Protein AF-A0A951LD20-F1 (afdb_monomer_lite)

Secondary structure (DSSP, 8-state):
-HHHHHHHTT--TTT--EEEE-S---EE-BPPPSSTT--SSSS-----TTSBSEEEEEHHHHIIIII-----EEEE-BSS-EEEETT---TTSHHHHHHHHHHHT-EEEETTTTEEEE-EEEEEEHHHHHHTT---SSGGGS-SEEEEE-TTEEEE---SSPPTTPBTTTTBEEETT--EE-SSS-HHHH---EEEESTTB----S---S---GGGHHHHHHHHHT---SS--SS---GGGBPTTTS-GGGGSHHHHHHHHHHHHHHSTTSHHHHHHHHHHHHHHH---TTSHHHHHHHHHHHHHHHHHHHHHHHHHHHHHHHHHS-PPPPHHHHHHHHHHHHHHHHHHHHHHHHHS--

pLDDT: mean 95.16, std 4.94, range [52.44, 98.94]

Radius of gyration: 23.32 Å; chains: 1; bounding box: 63×44×65 Å

Foldseek 3Di:
DVQVVCVVVVRHLAADKDKDKDPWFWDFFFDAFPDPPAPCPPHNGHGDLQTFFFKEFAPQLQLCVVVVDNFDWFWDFALWTFIAGPPRDDLLDPNNLSVLQSLQATWDQDSNVGGIDNFFPFKAAPLLCVQLVVCDPDNNNRGRIIGNTDQSHGYGNDDPDADPPQDPDGSIDGDSVHRIGEPHLDCSTQVMDMDIGHPFFDDPDDDPPDDFHPLQVVQLVCLQVVHDDPDQGLAFHPVVGTDPPSFFVLCVPPLNVLLNLLLCLRRHCNRLLNVLLRLLNRLLSNDDDPPSPLVVVLSVLSNVLSVLSCVLSVVSSCQRCCVGVVVDHDDSVVSNVSSVSSVVSSVSSNVSSCSSDPD

Structure (mmCIF, N/CA/C/O backbone):
data_AF-A0A951LD20-F1
#
_entry.id   AF-A0A951LD20-F1
#
loop_
_atom_site.group_PDB
_atom_site.id
_atom_site.type_symbol
_atom_site.label_atom_id
_atom_site.label_alt_id
_atom_site.label_comp_id
_atom_site.label_asym_id
_atom_site.label_entity_id
_atom_site.label_seq_id
_atom_site.pdbx_PDB_ins_code
_atom_site.Cartn_x
_atom_site.Cartn_y
_atom_site.Cartn_z
_atom_site.occupancy
_atom_site.B_iso_or_equiv
_atom_site.auth_seq_id
_atom_site.auth_comp_id
_atom_site.auth_asym_id
_atom_site.auth_atom_id
_atom_site.pdbx_PDB_model_num
ATOM 1 N N . ALA A 1 1 ? 30.461 -13.535 2.883 1.00 91.81 1 ALA A N 1
ATOM 2 C CA . ALA A 1 1 ? 30.699 -15.000 2.882 1.00 91.81 1 ALA A CA 1
ATOM 3 C C . ALA A 1 1 ? 29.877 -15.736 1.816 1.00 91.81 1 ALA A C 1
ATOM 5 O O . ALA A 1 1 ? 30.467 -16.477 1.037 1.00 91.81 1 ALA A O 1
ATOM 6 N N . PHE A 1 2 ? 28.560 -15.502 1.738 1.00 94.25 2 PHE A N 1
ATOM 7 C CA . PHE A 1 2 ? 27.642 -16.124 0.768 1.00 94.25 2 PHE A CA 1
ATOM 8 C C . PHE A 1 2 ? 28.139 -16.084 -0.693 1.00 94.25 2 PHE A C 1
ATOM 10 O O . PHE A 1 2 ? 28.436 -17.129 -1.268 1.00 94.25 2 PHE A O 1
ATOM 17 N N . PHE A 1 3 ? 28.358 -14.893 -1.264 1.00 94.75 3 PHE A N 1
ATOM 18 C CA . PHE A 1 3 ? 28.832 -14.763 -2.653 1.00 94.75 3 PHE A CA 1
ATOM 19 C C . PHE A 1 3 ? 30.204 -15.396 -2.905 1.00 94.75 3 PHE A C 1
ATOM 21 O O . PHE A 1 3 ? 30.437 -15.968 -3.964 1.00 94.75 3 PHE A O 1
ATOM 28 N N . ALA A 1 4 ? 31.114 -15.334 -1.927 1.00 95.69 4 ALA A N 1
ATOM 29 C CA . ALA A 1 4 ? 32.427 -15.967 -2.046 1.00 95.69 4 ALA A CA 1
ATOM 30 C C . ALA A 1 4 ? 32.310 -17.497 -2.120 1.00 95.69 4 ALA A C 1
ATOM 32 O O . ALA A 1 4 ? 33.076 -18.133 -2.836 1.00 95.69 4 ALA A O 1
ATOM 33 N N . ARG A 1 5 ? 31.338 -18.092 -1.412 1.00 97.25 5 ARG A N 1
ATOM 34 C CA . ARG A 1 5 ? 31.019 -19.517 -1.545 1.00 97.25 5 ARG A CA 1
ATOM 35 C C . ARG A 1 5 ? 30.455 -19.822 -2.926 1.00 97.25 5 ARG A C 1
ATOM 37 O O . ARG A 1 5 ? 30.953 -20.748 -3.549 1.00 97.25 5 ARG A O 1
ATOM 44 N N . LEU A 1 6 ? 29.474 -19.051 -3.400 1.00 97.56 6 LEU A N 1
ATOM 45 C CA . LEU A 1 6 ? 28.878 -19.252 -4.728 1.00 97.56 6 LEU A CA 1
ATOM 46 C C . LEU A 1 6 ? 29.933 -19.195 -5.840 1.00 97.56 6 LEU A C 1
ATOM 48 O O . LEU A 1 6 ? 29.968 -20.063 -6.709 1.00 97.56 6 LEU A O 1
ATOM 52 N N . ALA A 1 7 ? 30.858 -18.238 -5.752 1.00 97.00 7 ALA A N 1
ATOM 53 C CA . ALA A 1 7 ? 31.925 -18.078 -6.731 1.00 97.00 7 ALA A CA 1
ATOM 54 C C . ALA A 1 7 ? 32.860 -19.297 -6.817 1.00 97.00 7 ALA A C 1
ATOM 56 O O . ALA A 1 7 ? 33.385 -19.572 -7.895 1.00 97.00 7 ALA A O 1
ATOM 57 N N . ARG A 1 8 ? 33.049 -20.053 -5.723 1.00 97.62 8 ARG A N 1
ATOM 58 C CA . ARG A 1 8 ? 33.833 -21.304 -5.742 1.00 97.62 8 ARG A CA 1
ATOM 59 C C . ARG A 1 8 ? 33.174 -22.407 -6.570 1.00 97.62 8 ARG A C 1
ATOM 61 O O . ARG A 1 8 ? 33.891 -23.236 -7.115 1.00 97.62 8 ARG A O 1
ATOM 68 N N . ASP A 1 9 ? 31.853 -22.358 -6.720 1.00 97.56 9 ASP A N 1
ATOM 69 C CA . ASP A 1 9 ? 31.083 -23.278 -7.564 1.00 97.56 9 ASP A CA 1
ATOM 70 C C . ASP A 1 9 ? 30.833 -22.702 -8.969 1.00 97.56 9 ASP A C 1
ATOM 72 O O . ASP A 1 9 ? 30.005 -23.204 -9.723 1.00 97.56 9 ASP A O 1
ATOM 76 N N . GLY A 1 10 ? 31.523 -21.614 -9.330 1.00 97.56 10 GLY A N 1
ATOM 77 C CA . GLY A 1 10 ? 31.366 -20.950 -10.623 1.00 97.56 10 GLY A CA 1
ATOM 78 C C . GLY A 1 10 ? 30.106 -20.089 -10.751 1.00 97.56 10 GLY A C 1
ATOM 79 O O . GLY A 1 10 ? 29.853 -19.573 -11.836 1.00 97.56 10 GLY A O 1
ATOM 80 N N . ILE A 1 11 ? 29.338 -19.885 -9.676 1.00 97.62 11 ILE A N 1
ATOM 81 C CA . ILE A 1 11 ? 28.151 -19.018 -9.646 1.00 97.62 11 ILE A CA 1
ATOM 82 C C . ILE A 1 11 ? 28.600 -17.601 -9.275 1.00 97.62 11 ILE A C 1
ATOM 84 O O . ILE A 1 11 ? 29.054 -17.336 -8.162 1.00 97.62 11 ILE A O 1
ATOM 88 N N . THR A 1 12 ? 28.509 -16.669 -10.217 1.00 96.50 12 THR A N 1
ATOM 89 C CA . THR A 1 12 ? 29.048 -15.311 -10.078 1.00 96.50 12 THR A CA 1
ATOM 90 C C . THR A 1 12 ? 28.089 -14.280 -10.662 1.00 96.50 12 THR A C 1
ATOM 92 O O . THR A 1 12 ? 27.225 -14.596 -11.472 1.00 96.50 12 THR A O 1
ATOM 95 N N . LYS A 1 13 ? 28.316 -12.993 -10.378 1.00 93.88 13 LYS A N 1
ATOM 96 C CA . LYS A 1 13 ? 27.574 -11.903 -11.039 1.00 93.88 13 LYS A CA 1
ATOM 97 C C . LYS A 1 13 ? 27.746 -11.838 -12.567 1.00 93.88 13 LYS A C 1
ATOM 99 O O . LYS A 1 13 ? 27.123 -11.004 -13.206 1.00 93.88 13 LYS A O 1
ATOM 104 N N . ARG A 1 14 ? 28.636 -12.646 -13.161 1.00 94.94 14 ARG A N 1
ATOM 105 C CA . ARG A 1 14 ? 28.819 -12.725 -14.621 1.00 94.94 14 ARG A CA 1
ATOM 106 C C . ARG A 1 14 ? 27.877 -13.724 -15.290 1.00 94.94 14 ARG A C 1
ATOM 108 O O . ARG A 1 14 ? 27.745 -13.679 -16.505 1.00 94.94 14 ARG A O 1
ATOM 115 N N . ASN A 1 15 ? 27.272 -14.633 -14.531 1.00 96.00 15 ASN A N 1
ATOM 116 C CA . ASN A 1 15 ? 26.441 -15.720 -15.057 1.00 96.00 15 ASN A CA 1
ATOM 117 C C . ASN A 1 15 ? 25.214 -16.019 -14.185 1.00 96.00 15 ASN A C 1
ATOM 119 O O . ASN A 1 15 ? 24.565 -17.046 -14.359 1.00 96.00 15 ASN A O 1
ATOM 123 N N . THR A 1 16 ? 24.901 -15.156 -13.222 1.00 96.50 16 THR A N 1
ATOM 124 C CA . THR A 1 16 ? 23.766 -15.323 -12.316 1.00 96.50 16 THR A CA 1
ATOM 125 C C . THR A 1 16 ? 23.191 -13.958 -11.977 1.00 96.50 16 THR A C 1
ATOM 127 O O . THR A 1 16 ? 23.946 -13.024 -11.693 1.00 96.50 16 THR A O 1
ATOM 130 N N . LEU A 1 17 ? 21.863 -13.866 -12.032 1.00 96.25 17 LEU A N 1
ATOM 131 C CA . LEU A 1 17 ? 21.093 -12.733 -11.538 1.00 96.25 17 LEU A CA 1
ATOM 132 C C . LEU A 1 17 ? 20.760 -12.973 -10.068 1.00 96.25 17 LEU A C 1
ATOM 134 O O . LEU A 1 17 ? 20.315 -14.057 -9.694 1.00 96.25 17 LEU A O 1
ATOM 138 N N . PHE A 1 18 ? 20.971 -11.955 -9.253 1.00 95.88 18 PHE A N 1
ATOM 139 C CA . PHE A 1 18 ? 20.576 -11.911 -7.861 1.00 95.88 18 PHE A CA 1
ATOM 140 C C . PHE A 1 18 ? 19.636 -10.727 -7.673 1.00 95.88 18 PHE A C 1
ATOM 142 O O . PHE A 1 18 ? 19.973 -9.609 -8.069 1.00 95.88 18 PHE A O 1
ATOM 149 N N . LEU A 1 19 ? 18.488 -10.999 -7.063 1.00 95.94 19 LEU A N 1
ATOM 150 C CA . LEU A 1 19 ? 17.517 -10.012 -6.623 1.00 95.94 19 LEU A CA 1
ATOM 151 C C . LEU A 1 19 ? 17.369 -10.174 -5.113 1.00 95.94 19 LEU A C 1
ATOM 153 O O . LEU A 1 19 ? 17.199 -11.291 -4.622 1.00 95.94 19 LEU A O 1
ATOM 157 N N . PHE A 1 20 ? 17.488 -9.070 -4.395 1.00 95.62 20 PHE A N 1
ATOM 158 C CA . PHE A 1 20 ? 17.305 -8.991 -2.956 1.00 95.62 20 PHE A CA 1
ATOM 159 C C . PHE A 1 20 ? 16.314 -7.877 -2.675 1.00 95.62 20 PHE A C 1
ATOM 161 O O . PHE A 1 20 ? 16.429 -6.803 -3.253 1.00 95.62 20 PHE A O 1
ATOM 168 N N . THR A 1 21 ? 15.366 -8.136 -1.796 1.00 96.00 21 THR A N 1
ATOM 169 C CA . THR A 1 21 ? 14.415 -7.139 -1.320 1.00 96.00 21 THR A CA 1
ATOM 170 C C . THR A 1 21 ? 13.947 -7.556 0.069 1.00 96.00 21 THR A C 1
ATOM 172 O O . THR A 1 21 ? 14.308 -8.642 0.541 1.00 96.00 21 THR A O 1
ATOM 175 N N . ALA A 1 22 ? 13.180 -6.691 0.713 1.00 95.19 22 ALA A N 1
ATOM 176 C CA . ALA A 1 22 ? 12.373 -7.035 1.873 1.00 95.19 22 ALA A CA 1
ATOM 177 C C . ALA A 1 22 ? 10.908 -7.093 1.434 1.00 95.19 22 ALA A C 1
ATOM 179 O O . ALA A 1 22 ? 10.508 -6.326 0.559 1.00 95.19 22 ALA A O 1
ATOM 180 N N . ASP A 1 23 ? 10.141 -8.012 2.002 1.00 93.81 23 ASP A N 1
ATOM 181 C CA . ASP A 1 23 ? 8.684 -8.066 1.872 1.00 93.81 23 ASP A CA 1
ATOM 182 C C . ASP A 1 23 ? 8.024 -6.829 2.484 1.00 93.81 23 ASP A C 1
ATOM 184 O O . ASP A 1 23 ? 7.154 -6.240 1.852 1.00 93.81 23 ASP A O 1
ATOM 188 N N . GLU A 1 24 ? 8.516 -6.377 3.634 1.00 94.62 24 GLU A N 1
ATOM 189 C CA . GLU A 1 24 ? 8.152 -5.107 4.265 1.00 94.62 24 GLU A CA 1
ATOM 190 C C . GLU A 1 24 ? 9.266 -4.614 5.209 1.00 94.62 24 GLU A C 1
ATOM 192 O O . GLU A 1 24 ? 10.316 -5.246 5.362 1.00 94.62 24 GLU A O 1
ATOM 197 N N . GLY A 1 25 ? 9.094 -3.416 5.755 1.00 95.06 25 GLY A N 1
ATOM 198 C CA . GLY A 1 25 ? 9.832 -2.900 6.903 1.00 95.06 25 GLY A CA 1
ATOM 199 C C . GLY A 1 25 ? 8.987 -2.982 8.174 1.00 95.06 25 GLY A C 1
ATOM 200 O O . GLY A 1 25 ? 7.843 -3.417 8.134 1.00 95.06 25 GLY A O 1
ATOM 201 N N . ASP A 1 26 ? 9.531 -2.483 9.283 1.00 94.56 26 ASP A N 1
ATOM 202 C CA . ASP A 1 26 ? 8.882 -2.550 10.593 1.00 94.56 26 ASP A CA 1
ATOM 203 C C . ASP A 1 26 ? 8.814 -1.177 11.271 1.00 94.56 26 ASP A C 1
ATOM 205 O O . ASP A 1 26 ? 9.752 -0.371 11.214 1.00 94.56 26 ASP A O 1
ATOM 209 N N . HIS A 1 27 ? 7.738 -0.953 12.017 1.00 95.94 27 HIS A N 1
ATOM 210 C CA . HIS A 1 27 ? 7.604 0.130 12.979 1.00 95.94 27 HIS A CA 1
ATOM 211 C C . HIS A 1 27 ? 8.044 -0.330 14.371 1.00 95.94 27 HIS A C 1
ATOM 213 O O . HIS A 1 27 ? 7.458 -1.227 14.970 1.00 95.94 27 HIS A O 1
ATOM 219 N N . PHE A 1 28 ? 9.073 0.315 14.919 1.00 94.56 28 PHE A N 1
ATOM 220 C CA . PHE A 1 28 ? 9.547 0.028 16.271 1.00 94.56 28 PHE A CA 1
ATOM 221 C C . PHE A 1 28 ? 8.615 0.614 17.339 1.00 94.56 28 PHE A C 1
ATOM 223 O O . PHE A 1 28 ? 8.451 1.836 17.432 1.00 94.56 28 PHE A O 1
ATOM 230 N N . VAL A 1 29 ? 8.116 -0.242 18.231 1.00 95.75 29 VAL A N 1
ATOM 231 C CA . VAL A 1 29 ? 7.265 0.145 19.356 1.00 95.75 29 VAL A CA 1
ATOM 232 C C . VAL A 1 29 ? 8.080 0.222 20.644 1.00 95.75 29 VAL A C 1
ATOM 234 O O . VAL A 1 29 ? 8.357 -0.765 21.330 1.00 95.75 29 VAL A O 1
ATOM 237 N N . GLY A 1 30 ? 8.480 1.438 21.009 1.00 93.06 30 GLY A N 1
ATOM 238 C CA . GLY A 1 30 ? 9.197 1.659 22.257 1.00 93.06 30 GLY A CA 1
ATOM 239 C C . GLY A 1 30 ? 9.731 3.070 22.453 1.00 93.06 30 GLY A C 1
ATOM 240 O O . GLY A 1 30 ? 9.706 3.932 21.573 1.00 93.06 30 GLY A O 1
ATOM 241 N N . ALA A 1 31 ? 10.240 3.318 23.656 1.00 90.94 31 ALA A N 1
ATOM 242 C CA . ALA A 1 31 ? 10.948 4.542 23.986 1.00 90.94 31 ALA A CA 1
ATOM 243 C C . ALA A 1 31 ? 12.328 4.596 23.310 1.00 90.94 31 ALA A C 1
ATOM 245 O O . ALA A 1 31 ? 12.879 3.602 22.838 1.00 90.94 31 ALA A O 1
ATOM 246 N N . LYS A 1 32 ? 12.929 5.790 23.318 1.00 90.62 32 LYS A N 1
ATOM 247 C CA . LYS A 1 32 ? 14.306 5.984 22.849 1.00 90.62 32 LYS A CA 1
ATOM 248 C C . LYS A 1 32 ? 15.287 5.071 23.604 1.00 90.62 32 LYS A C 1
ATOM 250 O O . LYS A 1 32 ? 15.090 4.839 24.801 1.00 90.62 32 LYS A O 1
ATOM 255 N N . PRO A 1 33 ? 16.374 4.629 22.948 1.00 93.12 33 PRO A N 1
ATOM 256 C CA . PRO A 1 33 ? 17.389 3.807 23.591 1.00 93.12 33 PRO A CA 1
ATOM 257 C C . PRO A 1 33 ? 18.027 4.527 24.787 1.00 93.12 33 PRO A C 1
ATOM 259 O O . PRO A 1 33 ? 18.214 5.745 24.798 1.00 93.12 33 PRO A O 1
ATOM 262 N N . THR A 1 34 ? 18.381 3.744 25.802 1.00 94.88 34 THR A N 1
ATOM 263 C CA . THR A 1 34 ? 18.977 4.190 27.073 1.00 94.88 34 THR A CA 1
ATOM 264 C C . THR A 1 34 ? 20.473 4.489 26.966 1.00 94.88 34 THR A C 1
ATOM 266 O O . THR A 1 34 ? 21.036 5.133 27.851 1.00 94.88 34 THR A O 1
ATOM 269 N N . ASN A 1 35 ? 21.120 4.061 25.880 1.00 95.25 35 ASN A N 1
ATOM 270 C CA . ASN A 1 35 ? 22.514 4.338 25.550 1.00 95.25 35 ASN A CA 1
ATOM 271 C C . ASN A 1 35 ? 22.612 5.277 24.326 1.00 95.25 35 ASN A C 1
ATOM 273 O O . ASN A 1 35 ? 22.574 4.820 23.182 1.00 95.25 35 ASN A O 1
ATOM 277 N N . PRO A 1 36 ? 22.756 6.601 24.535 1.00 92.38 36 PRO A N 1
ATOM 278 C CA . PRO A 1 36 ? 22.874 7.562 23.442 1.00 92.38 36 PRO A CA 1
ATOM 279 C C . PRO A 1 36 ? 24.029 7.240 22.487 1.00 92.38 36 PRO A C 1
ATOM 281 O O . PRO A 1 36 ? 25.122 6.882 22.923 1.00 92.38 36 PRO A O 1
ATOM 284 N N . GLY A 1 37 ? 23.795 7.427 21.187 1.00 90.00 37 GLY A N 1
ATOM 285 C CA . GLY A 1 37 ? 24.793 7.182 20.142 1.00 90.00 37 GLY A CA 1
ATOM 286 C C . GLY A 1 37 ? 24.868 5.733 19.656 1.00 90.00 37 GLY A C 1
ATOM 287 O O . GLY A 1 37 ? 25.726 5.436 18.830 1.00 90.00 37 GLY A O 1
ATOM 288 N N . CYS A 1 38 ? 23.989 4.846 20.135 1.00 95.06 38 CYS A N 1
ATOM 289 C CA . CYS A 1 38 ? 23.775 3.564 19.473 1.00 95.06 38 CYS A CA 1
ATOM 290 C C . CYS A 1 38 ? 23.209 3.780 18.058 1.00 95.06 38 CYS A C 1
ATOM 292 O O . CYS A 1 38 ? 22.457 4.727 17.821 1.00 95.06 38 CYS A O 1
ATOM 294 N N . ASP A 1 39 ? 23.590 2.909 17.128 1.00 92.12 39 ASP A N 1
ATOM 295 C CA . ASP A 1 39 ? 23.142 2.933 15.730 1.00 92.12 39 ASP A CA 1
ATOM 296 C C . ASP A 1 39 ? 22.429 1.629 15.328 1.00 92.12 39 ASP A C 1
ATOM 298 O O . ASP A 1 39 ? 21.952 1.517 14.204 1.00 92.12 39 ASP A O 1
ATOM 302 N N . GLY A 1 40 ? 22.375 0.632 16.224 1.00 88.88 40 GLY A N 1
ATOM 303 C CA . GLY A 1 40 ? 21.786 -0.683 15.959 1.00 88.88 40 GLY A CA 1
ATOM 304 C C . GLY A 1 40 ? 22.603 -1.565 15.005 1.00 88.88 40 GLY A C 1
ATOM 305 O O . GLY A 1 40 ? 22.245 -2.720 14.799 1.00 88.88 40 GLY A O 1
ATOM 306 N N . VAL A 1 41 ? 23.715 -1.059 14.462 1.00 90.75 41 VAL A N 1
ATOM 307 C CA . VAL A 1 41 ? 24.540 -1.734 13.449 1.00 90.75 41 VAL A CA 1
ATOM 308 C C . VAL A 1 41 ? 25.940 -2.007 13.990 1.00 90.75 41 VAL A C 1
ATOM 310 O O . VAL A 1 41 ? 26.389 -3.151 14.036 1.00 90.75 41 VAL A O 1
ATOM 313 N N . SER A 1 42 ? 26.632 -0.957 14.423 1.00 95.06 42 SER A N 1
ATOM 314 C CA . SER A 1 42 ? 27.985 -1.004 14.983 1.00 95.06 42 SER A CA 1
ATOM 315 C C . SER A 1 42 ? 27.959 -1.006 16.512 1.00 95.06 42 SER A C 1
ATOM 317 O O . SER A 1 42 ? 28.826 -1.596 17.158 1.00 95.06 42 SER A O 1
ATOM 319 N N . VAL A 1 43 ? 26.964 -0.336 17.095 1.00 95.25 43 VAL A N 1
ATOM 320 C CA . VAL A 1 43 ? 26.721 -0.216 18.529 1.00 95.25 43 VAL A CA 1
ATOM 321 C C . VAL A 1 43 ? 25.268 -0.594 18.792 1.00 95.25 43 VAL A C 1
ATOM 323 O O . VAL A 1 43 ? 24.346 0.152 18.459 1.00 95.25 43 VAL A O 1
ATOM 326 N N . ALA A 1 44 ? 25.072 -1.757 19.417 1.00 94.56 44 ALA A N 1
ATOM 327 C CA . ALA A 1 44 ? 23.749 -2.252 19.775 1.00 94.56 44 ALA A CA 1
ATOM 328 C C . ALA A 1 44 ? 23.008 -1.264 20.690 1.00 94.56 44 ALA A C 1
ATOM 330 O O . ALA A 1 44 ? 23.578 -0.718 21.643 1.00 94.56 44 ALA A O 1
ATOM 331 N N . CYS A 1 45 ? 21.729 -1.044 20.398 1.00 93.31 45 CYS A N 1
ATOM 332 C CA . CYS A 1 45 ? 20.854 -0.224 21.223 1.00 93.31 45 CYS A CA 1
ATOM 333 C C . CYS A 1 45 ? 20.313 -1.025 22.415 1.00 93.31 45 CYS A C 1
ATOM 335 O O . CYS A 1 45 ? 19.944 -2.190 22.282 1.00 93.31 45 CYS A O 1
ATOM 337 N N . SER A 1 46 ? 20.268 -0.380 23.579 1.00 93.56 46 SER A N 1
ATOM 338 C CA . SER A 1 46 ? 19.729 -0.916 24.828 1.00 93.56 46 SER A CA 1
ATOM 339 C C . SER A 1 46 ? 18.446 -0.185 25.183 1.00 93.56 46 SER A C 1
ATOM 341 O O . SER A 1 46 ? 18.423 1.047 25.217 1.00 93.56 46 SER A O 1
ATOM 343 N N . TYR A 1 47 ? 17.401 -0.919 25.542 1.00 92.31 47 TYR A N 1
ATOM 344 C CA . TYR A 1 47 ? 16.083 -0.359 25.832 1.00 92.31 47 TYR A CA 1
ATOM 345 C C . TYR A 1 47 ? 15.646 -0.692 27.257 1.00 92.31 47 TYR A C 1
ATOM 347 O O . TYR A 1 47 ? 16.104 -1.673 27.842 1.00 92.31 47 TYR A O 1
ATOM 355 N N . ASP A 1 48 ? 14.784 0.154 27.818 1.00 91.06 48 ASP A N 1
ATOM 356 C CA . ASP A 1 48 ? 14.102 -0.126 29.081 1.00 91.06 48 ASP A CA 1
ATOM 357 C C . ASP A 1 48 ? 13.025 -1.195 28.822 1.00 91.06 48 ASP A C 1
ATOM 359 O O . ASP A 1 48 ? 12.101 -0.912 28.055 1.00 91.06 48 ASP A O 1
ATOM 363 N N . PRO A 1 49 ? 13.105 -2.396 29.434 1.00 87.75 49 PRO A N 1
ATOM 364 C CA . PRO A 1 49 ? 12.125 -3.464 29.226 1.00 87.75 49 PRO A CA 1
ATOM 365 C C . PRO A 1 49 ? 10.686 -3.078 29.591 1.00 87.75 49 PRO A C 1
ATOM 367 O O . PRO A 1 49 ? 9.754 -3.735 29.147 1.00 87.75 49 PRO A O 1
ATOM 370 N N . ALA A 1 50 ? 10.491 -2.031 30.399 1.00 88.12 50 ALA A N 1
ATOM 371 C CA . ALA A 1 50 ? 9.167 -1.514 30.746 1.00 88.12 50 ALA A CA 1
ATOM 372 C C . ALA A 1 50 ? 8.632 -0.472 29.744 1.00 88.12 50 ALA A C 1
ATOM 374 O O . ALA A 1 50 ? 7.582 0.120 29.984 1.00 88.12 50 ALA A O 1
ATOM 375 N N . LYS A 1 51 ? 9.384 -0.166 28.678 1.00 90.81 51 LYS A N 1
ATOM 376 C CA . LYS A 1 51 ? 9.043 0.853 27.672 1.00 90.81 51 LYS A CA 1
ATOM 377 C C . LYS A 1 51 ? 9.368 0.394 26.253 1.00 90.81 51 LYS A C 1
ATOM 379 O O . LYS A 1 51 ? 9.763 1.206 25.417 1.00 90.81 51 LYS A O 1
ATOM 384 N N . ILE A 1 52 ? 9.240 -0.895 25.997 1.00 94.06 52 ILE A N 1
ATOM 385 C CA . ILE A 1 52 ? 9.462 -1.528 24.701 1.00 94.06 52 ILE A CA 1
ATOM 386 C C . ILE A 1 52 ? 8.429 -2.635 24.545 1.00 94.06 52 ILE A C 1
ATOM 388 O O . ILE A 1 52 ? 8.068 -3.265 25.540 1.00 94.06 52 ILE A O 1
ATOM 392 N N . GLY A 1 53 ? 7.959 -2.836 23.322 1.00 94.94 53 GLY A N 1
ATOM 393 C CA . GLY A 1 53 ? 6.923 -3.806 23.014 1.00 94.94 53 GLY A CA 1
ATOM 394 C C . GLY A 1 53 ? 5.695 -3.146 22.422 1.00 94.94 53 GLY A C 1
ATOM 395 O O . GLY A 1 53 ? 5.332 -2.043 22.854 1.00 94.94 53 GLY A O 1
ATOM 396 N N . GLU A 1 54 ? 5.081 -3.848 21.481 1.00 95.56 54 GLU A N 1
ATOM 397 C CA . GLU A 1 54 ? 3.791 -3.552 20.884 1.00 95.56 54 GLU A CA 1
ATOM 398 C C . GLU A 1 54 ? 2.696 -3.418 21.942 1.00 95.56 54 GLU A C 1
ATOM 400 O O . GLU A 1 54 ? 2.860 -3.809 23.106 1.00 95.56 54 GLU A O 1
ATOM 405 N N . ILE A 1 55 ? 1.601 -2.768 21.560 1.00 96.19 55 ILE A N 1
ATOM 406 C CA . ILE A 1 55 ? 0.447 -2.558 22.425 1.00 96.19 55 ILE A CA 1
ATOM 407 C C . ILE A 1 55 ? -0.714 -3.391 21.888 1.00 96.19 55 ILE A C 1
ATOM 409 O O . ILE A 1 55 ? -1.387 -2.991 20.940 1.00 96.19 55 ILE A O 1
ATOM 413 N N . ASP A 1 56 ? -0.984 -4.511 22.539 1.00 94.88 56 ASP A N 1
ATOM 414 C CA . ASP A 1 56 ? -2.115 -5.372 22.217 1.00 94.88 56 ASP A CA 1
ATOM 415 C C . ASP A 1 56 ? -3.406 -4.693 22.661 1.00 94.88 56 ASP A C 1
ATOM 417 O O . ASP A 1 56 ? -3.484 -4.161 23.779 1.00 94.88 56 ASP A O 1
ATOM 421 N N . ALA A 1 57 ? -4.437 -4.734 21.822 1.00 95.31 57 ALA A N 1
ATOM 422 C CA . ALA A 1 57 ? -5.785 -4.357 22.218 1.00 95.31 57 ALA A CA 1
ATOM 423 C C . ALA A 1 57 ? -6.853 -5.170 21.475 1.00 95.31 57 ALA A C 1
ATOM 425 O O . ALA A 1 57 ? -6.742 -5.445 20.285 1.00 95.31 57 ALA A O 1
ATOM 426 N N . ASP A 1 58 ? -7.936 -5.476 22.184 1.00 95.25 58 ASP A N 1
ATOM 427 C CA . ASP A 1 58 ? -9.086 -6.201 21.656 1.00 95.25 58 ASP A CA 1
ATOM 428 C C . ASP A 1 58 ? -10.192 -5.221 21.242 1.00 95.25 58 ASP A C 1
ATOM 430 O O . ASP A 1 58 ? -10.751 -4.460 22.049 1.00 95.25 58 ASP A O 1
ATOM 434 N N . LEU A 1 59 ? -10.526 -5.260 19.957 1.00 96.44 59 LEU A N 1
ATOM 435 C CA . LEU A 1 59 ? -11.489 -4.380 19.311 1.00 96.44 59 LEU A CA 1
ATOM 436 C C . LEU A 1 59 ? -12.924 -4.616 19.782 1.00 96.44 59 LEU A C 1
ATOM 438 O O . LEU A 1 59 ? -13.689 -3.659 19.917 1.00 96.44 59 LEU A O 1
ATOM 442 N N . ALA A 1 60 ? -13.318 -5.862 20.053 1.00 94.31 60 ALA A N 1
ATOM 443 C CA . ALA A 1 60 ? -14.696 -6.188 20.420 1.00 94.31 60 ALA A CA 1
ATOM 444 C C . ALA A 1 60 ? -15.143 -5.543 21.756 1.00 94.31 60 ALA A C 1
ATOM 446 O O . ALA A 1 60 ? -16.195 -4.888 21.788 1.00 94.31 60 ALA A O 1
ATOM 447 N N . PRO A 1 61 ? -14.393 -5.658 22.872 1.00 92.75 61 PRO A N 1
ATOM 448 C CA . PRO A 1 61 ? -14.716 -4.959 24.106 1.00 92.75 61 PRO A CA 1
ATOM 449 C C . PRO A 1 61 ? -14.524 -3.441 23.999 1.00 92.75 61 PRO A C 1
ATOM 451 O O . PRO A 1 61 ? -15.271 -2.729 24.673 1.00 92.75 61 PRO A O 1
ATOM 454 N N . LEU A 1 62 ? -13.607 -2.929 23.163 1.00 94.94 62 LEU A N 1
ATOM 455 C CA . LEU A 1 62 ? -13.496 -1.484 22.896 1.00 94.94 62 LEU A CA 1
ATOM 456 C C . LEU A 1 62 ? -14.762 -0.935 22.235 1.00 94.94 62 LEU A C 1
ATOM 458 O O . LEU A 1 62 ? -15.404 -0.045 22.790 1.00 94.94 62 LEU A O 1
ATOM 462 N N . LEU A 1 63 ? -15.179 -1.518 21.109 1.00 95.94 63 LEU A N 1
ATOM 463 C CA . LEU A 1 63 ? -16.397 -1.134 20.386 1.00 95.94 63 LEU A CA 1
ATOM 464 C C . LEU A 1 63 ? -17.633 -1.191 21.280 1.00 95.94 63 LEU A C 1
ATOM 466 O O . LEU A 1 63 ? -18.451 -0.267 21.296 1.00 95.94 63 LEU A O 1
ATOM 470 N N . LYS A 1 64 ? -17.751 -2.244 22.090 1.00 94.69 64 LYS A N 1
ATOM 471 C CA . LYS A 1 64 ? -18.868 -2.383 23.022 1.00 94.69 64 LYS A CA 1
ATOM 472 C C . LYS A 1 64 ? -18.851 -1.323 24.121 1.00 94.69 64 LYS A C 1
ATOM 474 O O . LYS A 1 64 ? -19.915 -0.823 24.482 1.00 94.69 64 LYS A O 1
ATOM 479 N N . ALA A 1 65 ? -17.687 -1.018 24.691 1.00 94.19 65 ALA A N 1
ATOM 480 C CA . ALA A 1 65 ? -17.572 -0.099 25.819 1.00 94.19 65 ALA A CA 1
ATOM 481 C C . ALA A 1 65 ? -17.666 1.373 25.401 1.00 94.19 65 ALA A C 1
ATOM 483 O O . ALA A 1 65 ? -18.328 2.149 26.088 1.00 94.19 65 ALA A O 1
ATOM 484 N N . GLU A 1 66 ? -17.020 1.752 24.298 1.00 96.12 66 GLU A N 1
ATOM 485 C CA . GLU A 1 66 ? -16.955 3.144 23.843 1.00 96.12 66 GLU A CA 1
ATOM 486 C C . GLU A 1 66 ? -18.148 3.528 22.964 1.00 96.12 66 GLU A C 1
ATOM 488 O O . GLU A 1 66 ? -18.670 4.633 23.095 1.00 96.12 66 GLU A O 1
ATOM 493 N N . GLN A 1 67 ? -18.609 2.610 22.109 1.00 97.06 67 GLN A N 1
ATOM 494 C CA . GLN A 1 67 ? -19.620 2.898 21.083 1.00 97.06 67 GLN A CA 1
ATOM 495 C C . GLN A 1 67 ? -20.943 2.150 21.312 1.00 97.06 67 GLN A C 1
ATOM 497 O O . GLN A 1 67 ? -21.933 2.389 20.624 1.00 97.06 67 GLN A O 1
ATOM 502 N N . GLY A 1 68 ? -21.000 1.227 22.279 1.00 96.50 68 GLY A N 1
ATOM 503 C CA . GLY A 1 68 ? -22.173 0.369 22.482 1.00 96.50 68 GLY A CA 1
ATOM 504 C C . GLY A 1 68 ? -22.398 -0.634 21.344 1.00 96.50 68 GLY A C 1
ATOM 505 O O . GLY A 1 68 ? -23.463 -1.254 21.275 1.00 96.50 68 GLY A O 1
ATOM 506 N N . ASN A 1 69 ? -21.414 -0.807 20.457 1.00 96.69 69 ASN A N 1
ATOM 507 C CA . ASN A 1 69 ? -21.521 -1.668 19.291 1.00 96.69 69 ASN A CA 1
ATOM 508 C C . ASN A 1 69 ? -21.153 -3.111 19.662 1.00 96.69 69 ASN A C 1
ATOM 510 O O . ASN A 1 69 ? -20.094 -3.385 20.217 1.00 96.69 69 ASN A O 1
ATOM 514 N N . SER A 1 70 ? -22.064 -4.040 19.379 1.00 95.12 70 SER A N 1
ATOM 515 C CA . SER A 1 70 ? -21.900 -5.479 19.636 1.00 95.12 70 SER A CA 1
ATOM 516 C C . SER A 1 70 ? -22.066 -6.312 18.366 1.00 95.12 70 SER A C 1
ATOM 518 O O . SER A 1 70 ? -22.424 -7.488 18.430 1.00 95.12 70 SER A O 1
ATOM 520 N N . THR A 1 71 ? -21.838 -5.684 17.211 1.00 96.62 71 THR A N 1
ATOM 521 C CA . THR A 1 71 ? -21.810 -6.353 15.912 1.00 96.62 71 THR A CA 1
ATOM 522 C C . THR A 1 71 ? -20.826 -7.521 15.976 1.00 96.62 71 THR A C 1
ATOM 524 O O . THR A 1 71 ? -19.685 -7.306 16.375 1.00 96.62 71 THR A O 1
ATOM 527 N N . PRO A 1 72 ? -21.235 -8.746 15.611 1.00 95.75 72 PRO A N 1
ATOM 528 C CA . PRO A 1 72 ? -20.308 -9.864 15.501 1.00 95.75 72 PRO A CA 1
ATOM 529 C C . PRO A 1 72 ? -19.408 -9.708 14.267 1.00 95.75 72 PRO A C 1
ATOM 531 O O . PRO A 1 72 ? -19.893 -9.490 13.153 1.00 95.75 72 PRO A O 1
ATOM 534 N N . PHE A 1 73 ? -18.100 -9.812 14.470 1.00 96.38 73 PHE A N 1
ATOM 535 C CA . PHE A 1 73 ? -17.088 -9.799 13.418 1.00 96.38 73 PHE A CA 1
ATOM 536 C C . PHE A 1 73 ? -15.876 -10.624 13.861 1.00 96.38 73 PHE A C 1
ATOM 538 O O . PHE A 1 73 ? -15.689 -10.883 15.050 1.00 96.38 73 PHE A O 1
ATOM 545 N N . ALA A 1 74 ? -15.047 -11.003 12.896 1.00 96.06 74 ALA A N 1
ATOM 546 C CA . ALA A 1 74 ? -13.680 -11.456 13.119 1.00 96.06 74 ALA A CA 1
ATOM 547 C C . ALA A 1 74 ? -12.706 -10.453 12.493 1.00 96.06 74 ALA A C 1
ATOM 549 O O . ALA A 1 74 ? -13.093 -9.684 11.608 1.00 96.06 74 ALA A O 1
ATOM 550 N N . VAL A 1 75 ? -11.445 -10.487 12.915 1.00 96.19 75 VAL A N 1
ATOM 551 C CA . VAL A 1 75 ? -10.370 -9.741 12.257 1.00 96.19 75 VAL A CA 1
ATOM 552 C C . VAL A 1 75 ? -9.224 -10.669 11.869 1.00 96.19 75 VAL A C 1
ATOM 554 O O . VAL A 1 75 ? -9.087 -11.765 12.410 1.00 96.19 75 VAL A O 1
ATOM 557 N N . HIS A 1 76 ? -8.439 -10.251 10.879 1.00 94.81 76 HIS A N 1
ATOM 558 C CA . HIS A 1 76 ? -7.039 -10.659 10.815 1.00 94.81 76 HIS A CA 1
ATOM 559 C C . HIS A 1 76 ? -6.280 -9.812 11.837 1.00 94.81 76 HIS A C 1
ATOM 561 O O . HIS A 1 76 ? -6.283 -8.590 11.688 1.00 94.81 76 HIS A O 1
ATOM 567 N N . ASP A 1 77 ? -5.712 -10.452 12.859 1.00 94.69 77 ASP A N 1
ATOM 568 C CA . ASP A 1 77 ? -5.002 -9.770 13.942 1.00 94.69 77 ASP A CA 1
ATOM 569 C C . ASP A 1 77 ? -3.734 -9.103 13.381 1.00 94.69 77 ASP A C 1
ATOM 571 O O . ASP A 1 77 ? -2.866 -9.781 12.823 1.00 94.69 77 ASP A O 1
ATOM 575 N N . ASP A 1 78 ? -3.664 -7.774 13.452 1.00 94.94 78 ASP A N 1
ATOM 576 C CA . ASP A 1 78 ? -2.622 -6.975 12.792 1.00 94.94 78 ASP A CA 1
ATOM 577 C C . ASP A 1 78 ? -2.589 -5.536 13.346 1.00 94.94 78 ASP A C 1
ATOM 579 O O . ASP A 1 78 ? -3.497 -5.117 14.069 1.00 94.94 78 ASP A O 1
ATOM 583 N N . SER A 1 79 ? -1.577 -4.751 12.973 1.00 95.50 79 SER A N 1
ATOM 584 C CA . SER A 1 79 ? -1.606 -3.290 13.123 1.00 95.50 79 SER A CA 1
ATOM 585 C C . SER A 1 79 ? -2.562 -2.622 12.122 1.00 95.50 79 SER A C 1
ATOM 587 O O . SER A 1 79 ? -3.136 -1.574 12.424 1.00 95.50 79 SER A O 1
ATOM 589 N N . ALA A 1 80 ? -2.852 -3.289 10.998 1.00 97.38 80 ALA A N 1
ATOM 590 C CA . ALA A 1 80 ? -3.913 -2.920 10.066 1.00 97.38 80 ALA A CA 1
ATOM 591 C C . ALA A 1 80 ? -5.040 -3.979 9.993 1.00 97.38 80 ALA A C 1
ATOM 593 O O . ALA A 1 80 ? -5.189 -4.667 8.973 1.00 97.38 80 ALA A O 1
ATOM 594 N N . PRO A 1 81 ? -5.852 -4.167 11.054 1.00 97.50 81 PRO A N 1
ATOM 595 C CA . PRO A 1 81 ? -6.793 -5.279 11.122 1.00 97.50 81 PRO A CA 1
ATOM 596 C C . PRO A 1 81 ? -7.839 -5.234 10.000 1.00 97.50 81 PRO A C 1
ATOM 598 O O . PRO A 1 81 ? -8.553 -4.244 9.784 1.00 97.50 81 PRO A O 1
ATOM 601 N N . ALA A 1 82 ? -7.969 -6.363 9.303 1.00 97.50 82 ALA A N 1
ATOM 602 C CA . ALA A 1 82 ? -8.975 -6.574 8.270 1.00 97.50 82 ALA A CA 1
ATOM 603 C C . ALA A 1 82 ? -10.257 -7.142 8.891 1.00 97.50 82 ALA A C 1
ATOM 605 O O . ALA A 1 82 ? -10.246 -8.262 9.397 1.00 97.50 82 ALA A O 1
ATOM 606 N N . PHE A 1 83 ? -11.364 -6.398 8.831 1.00 98.06 83 PHE A N 1
ATOM 607 C CA . PHE A 1 83 ? -12.634 -6.772 9.455 1.00 98.06 83 PHE A CA 1
ATOM 608 C C . PHE A 1 83 ? -13.469 -7.673 8.544 1.00 98.06 83 PHE A C 1
ATOM 610 O O . PHE A 1 83 ? -13.740 -7.343 7.389 1.00 98.06 83 PHE A O 1
ATOM 617 N N . TYR A 1 84 ? -13.964 -8.776 9.099 1.00 97.50 84 TYR A N 1
ATOM 618 C CA . TYR A 1 84 ? -14.895 -9.702 8.464 1.00 97.50 84 TYR A CA 1
ATOM 619 C C . TYR A 1 84 ? -16.186 -9.737 9.275 1.00 97.50 84 TYR A C 1
ATOM 621 O O . TYR A 1 84 ? -16.258 -10.379 10.321 1.00 97.50 84 TYR A O 1
ATOM 629 N N . ILE A 1 85 ? -17.209 -9.025 8.805 1.00 97.56 85 ILE A N 1
ATOM 630 C CA . ILE A 1 85 ? -18.491 -8.938 9.507 1.00 97.56 85 ILE A CA 1
ATOM 631 C C . ILE A 1 85 ? -19.302 -10.217 9.281 1.00 97.56 85 ILE A C 1
ATOM 633 O O . ILE A 1 85 ? -19.480 -10.664 8.140 1.00 97.56 85 ILE A O 1
ATOM 637 N N . ASP A 1 86 ? -19.851 -10.779 10.359 1.00 96.06 86 ASP A N 1
ATOM 638 C CA . ASP A 1 86 ? -20.671 -11.985 10.284 1.00 96.06 86 ASP A CA 1
ATOM 639 C C . ASP A 1 86 ? -21.866 -11.795 9.342 1.00 96.06 86 ASP A C 1
ATOM 641 O O . ASP A 1 86 ? -22.587 -10.796 9.367 1.00 96.06 86 ASP A O 1
ATOM 645 N N . GLY A 1 87 ? -22.091 -12.793 8.488 1.00 95.81 87 GLY A N 1
ATOM 646 C CA . GLY A 1 87 ? -23.141 -12.751 7.470 1.00 95.81 87 GLY A CA 1
ATOM 647 C C . GLY A 1 87 ? -22.778 -11.965 6.206 1.00 95.81 87 GLY A C 1
ATOM 648 O O . GLY A 1 87 ? -23.578 -11.975 5.273 1.00 95.81 87 GLY A O 1
ATOM 649 N N . ASN A 1 88 ? -21.586 -11.357 6.141 1.00 96.06 88 ASN A N 1
ATOM 650 C CA . ASN A 1 88 ? -21.076 -10.598 4.994 1.00 96.06 88 ASN A CA 1
ATOM 651 C C . ASN A 1 88 ? -22.106 -9.594 4.421 1.00 96.06 88 ASN A C 1
ATOM 653 O O . ASN A 1 88 ? -22.531 -9.722 3.265 1.00 96.06 88 ASN A O 1
ATOM 657 N N . PRO A 1 89 ? -22.585 -8.644 5.243 1.00 97.50 89 PRO A N 1
ATOM 658 C CA . PRO A 1 89 ? -23.571 -7.662 4.819 1.00 97.50 89 PRO A CA 1
ATOM 659 C C . PRO A 1 89 ? -23.035 -6.745 3.713 1.00 97.50 89 PRO A C 1
ATOM 661 O O . PRO A 1 89 ? -21.830 -6.566 3.544 1.00 97.50 89 PRO A O 1
ATOM 664 N N . ALA A 1 90 ? -23.953 -6.128 2.965 1.00 97.19 90 ALA A N 1
ATOM 665 C CA . ALA A 1 90 ? -23.589 -5.179 1.917 1.00 97.19 90 ALA A CA 1
ATOM 666 C C . ALA A 1 90 ? -22.794 -3.984 2.492 1.00 97.19 90 ALA A C 1
ATOM 668 O O . ALA A 1 90 ? -23.072 -3.565 3.624 1.00 97.19 90 ALA A O 1
ATOM 669 N N . PRO A 1 91 ? -21.847 -3.400 1.731 1.00 96.38 91 PRO A N 1
ATOM 670 C CA . PRO A 1 91 ? -21.041 -2.268 2.199 1.00 96.38 91 PRO A CA 1
ATOM 671 C C . PRO A 1 91 ? -21.855 -1.046 2.648 1.00 96.38 91 PRO A C 1
ATOM 673 O O . PRO A 1 91 ? -21.464 -0.349 3.574 1.00 96.38 91 PRO A O 1
ATOM 676 N N . ASP A 1 92 ? -23.006 -0.804 2.020 1.00 96.38 92 ASP A N 1
ATOM 677 C CA . ASP A 1 92 ? -23.924 0.298 2.325 1.00 96.38 92 ASP A CA 1
ATOM 678 C C . ASP A 1 92 ? -25.010 -0.077 3.348 1.00 96.38 92 ASP A C 1
ATOM 680 O O . ASP A 1 92 ? -25.904 0.718 3.640 1.00 96.38 92 ASP A O 1
ATOM 684 N N . SER A 1 93 ? -24.957 -1.286 3.914 1.00 97.94 93 SER A N 1
ATOM 685 C CA . SER A 1 93 ? -25.908 -1.692 4.942 1.00 97.94 93 SER A CA 1
ATOM 686 C C . SER A 1 93 ? -25.718 -0.868 6.216 1.00 97.94 93 SER A C 1
ATOM 688 O O . SER A 1 93 ? -24.595 -0.550 6.606 1.00 97.94 93 SER A O 1
ATOM 690 N N . GLN A 1 94 ? -26.815 -0.597 6.930 1.00 96.75 94 GLN A N 1
ATOM 691 C CA . GLN A 1 94 ? -26.764 0.137 8.199 1.00 96.75 94 GLN A CA 1
ATOM 692 C C . GLN A 1 94 ? -25.772 -0.486 9.196 1.00 96.75 94 GLN A C 1
ATOM 694 O O . GLN A 1 94 ? -25.115 0.243 9.930 1.00 96.75 94 GLN A O 1
ATOM 699 N N . LEU A 1 95 ? -25.664 -1.818 9.217 1.00 98.00 95 LEU A N 1
ATOM 700 C CA . LEU A 1 95 ? -24.776 -2.539 10.125 1.00 98.00 95 LEU A CA 1
ATOM 701 C C . LEU A 1 95 ? -23.301 -2.293 9.776 1.00 98.00 95 LEU A C 1
ATOM 703 O O . LEU A 1 95 ? -22.543 -1.893 10.657 1.00 98.00 95 LEU A O 1
ATOM 707 N N . THR A 1 96 ? -22.910 -2.454 8.507 1.00 9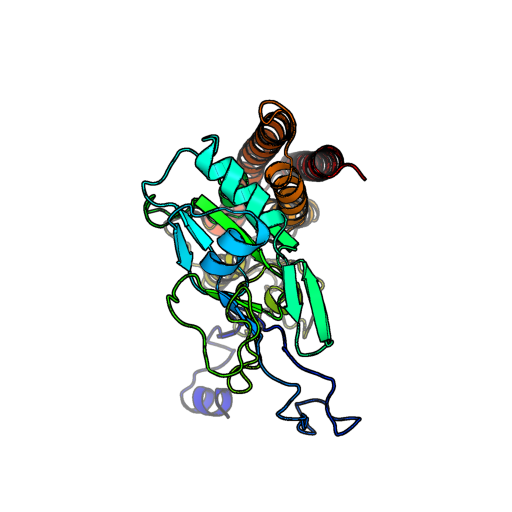8.38 96 THR A N 1
ATOM 708 C CA . THR A 1 96 ? -21.535 -2.178 8.048 1.00 98.38 96 THR A CA 1
ATOM 709 C C . THR A 1 96 ? -21.159 -0.727 8.308 1.00 98.38 96 THR A C 1
ATOM 711 O O . THR A 1 96 ? -20.154 -0.453 8.958 1.00 98.38 96 THR A O 1
ATOM 714 N N . ARG A 1 97 ? -22.031 0.198 7.892 1.00 98.00 97 ARG A N 1
ATOM 715 C CA . ARG A 1 97 ? -21.826 1.639 8.046 1.00 98.00 97 ARG A CA 1
ATOM 716 C C . ARG A 1 97 ? -21.675 2.056 9.503 1.00 98.00 97 ARG A C 1
ATOM 718 O O . ARG A 1 97 ? -20.851 2.910 9.818 1.00 98.00 97 ARG A O 1
ATOM 725 N N . GLN A 1 98 ? -22.465 1.464 10.399 1.00 98.25 98 GLN A N 1
ATOM 726 C CA . GLN A 1 98 ? -22.358 1.757 11.822 1.00 98.25 98 GLN A CA 1
ATOM 727 C C . GLN A 1 98 ? -21.038 1.246 12.401 1.00 98.25 98 GLN A C 1
ATOM 729 O O . GLN A 1 98 ? -20.389 1.990 13.125 1.00 98.25 98 GLN A O 1
ATOM 734 N N . LEU A 1 99 ? -20.611 0.030 12.049 1.00 98.56 99 LEU A N 1
ATOM 735 C CA . LEU A 1 99 ? -19.333 -0.504 12.516 1.00 98.56 99 LEU A CA 1
ATOM 736 C C . LEU A 1 99 ? -18.140 0.319 12.005 1.00 98.56 99 LEU A C 1
ATOM 738 O O . LEU A 1 99 ? -17.251 0.617 12.789 1.00 98.56 99 LEU A O 1
ATOM 742 N N . GLU A 1 100 ? -18.140 0.749 10.742 1.00 98.62 100 GLU A N 1
ATOM 743 C CA . GLU A 1 100 ? -17.081 1.607 10.186 1.00 98.62 100 GLU A CA 1
ATOM 744 C C . GLU A 1 100 ? -16.963 2.941 10.948 1.00 98.62 100 GLU A C 1
ATOM 746 O O . GLU A 1 100 ? -15.863 3.339 11.334 1.00 98.62 100 GLU A O 1
ATOM 751 N N . ARG A 1 101 ? -18.093 3.609 11.231 1.00 98.31 101 ARG A N 1
ATOM 752 C CA . ARG A 1 101 ? -18.120 4.846 12.033 1.00 98.31 101 ARG A CA 1
ATOM 753 C C . ARG A 1 101 ? -17.679 4.627 13.472 1.00 98.31 101 ARG A C 1
ATOM 755 O O . ARG A 1 101 ? -16.976 5.464 14.031 1.00 98.31 101 ARG A O 1
ATOM 762 N N . ASP A 1 102 ? -18.112 3.535 14.083 1.00 98.31 102 ASP A N 1
ATOM 763 C CA . ASP A 1 102 ? -17.776 3.234 15.471 1.00 98.31 102 ASP A CA 1
ATOM 764 C C . ASP A 1 102 ? -16.277 2.932 15.596 1.00 98.31 102 ASP A C 1
ATOM 766 O O . ASP A 1 102 ? -15.621 3.495 16.471 1.00 98.31 102 ASP A O 1
ATOM 770 N N . SER A 1 103 ? -15.711 2.162 14.658 1.00 98.06 103 SER A N 1
ATOM 771 C CA . SER A 1 103 ? -14.266 1.932 14.538 1.00 98.06 103 SER A CA 1
A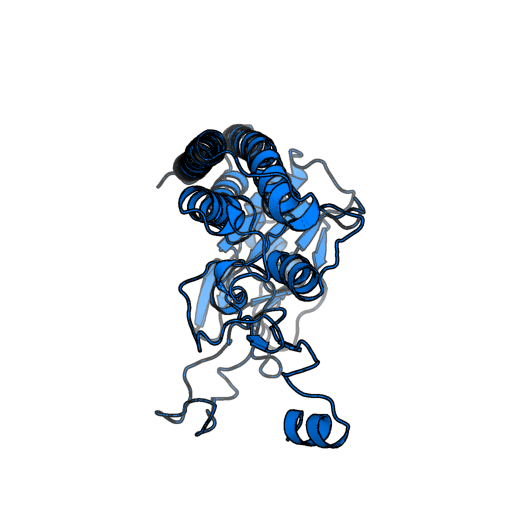TOM 772 C C . SER A 1 103 ? -13.482 3.232 14.327 1.00 98.06 103 SER A C 1
ATOM 774 O O . SER A 1 103 ? -12.428 3.416 14.933 1.00 98.06 103 SER A O 1
ATOM 776 N N . ALA A 1 104 ? -14.012 4.174 13.535 1.00 97.31 104 ALA A N 1
ATOM 777 C CA . ALA A 1 104 ? -13.393 5.484 13.307 1.00 97.31 104 ALA A CA 1
ATOM 778 C C . ALA A 1 104 ? -13.240 6.334 14.582 1.00 97.31 104 ALA A C 1
ATOM 780 O O . ALA A 1 104 ? -12.404 7.233 14.619 1.00 97.31 104 ALA A O 1
ATOM 781 N N . ASN A 1 105 ? -14.051 6.073 15.612 1.00 97.00 105 ASN A N 1
ATOM 782 C CA . ASN A 1 105 ? -14.085 6.851 16.851 1.00 97.00 105 ASN A CA 1
ATOM 783 C C . ASN A 1 105 ? -13.411 6.146 18.036 1.00 97.00 105 ASN A C 1
ATOM 785 O O . ASN A 1 105 ? -13.466 6.663 19.154 1.00 97.00 105 ASN A O 1
ATOM 789 N N . LEU A 1 106 ? -12.794 4.981 17.817 1.00 97.44 106 LEU A N 1
ATOM 790 C CA . LEU A 1 106 ? -12.150 4.231 18.888 1.00 97.44 106 LEU A CA 1
ATOM 791 C C . LEU A 1 106 ? -10.907 4.937 19.416 1.00 97.44 106 LEU A C 1
ATOM 793 O O . LEU A 1 106 ? -10.036 5.389 18.663 1.00 97.44 106 LEU A O 1
ATOM 797 N N . THR A 1 107 ? -10.785 4.933 20.738 1.00 97.50 107 THR A N 1
ATOM 798 C CA . THR A 1 107 ? -9.545 5.262 21.429 1.00 97.50 107 THR A CA 1
ATOM 799 C C . THR A 1 107 ? -9.004 4.066 22.199 1.00 97.50 107 THR A C 1
ATOM 801 O O . THR A 1 107 ? -9.728 3.132 22.525 1.00 97.50 107 THR A O 1
ATOM 804 N N . ALA A 1 108 ? -7.709 4.092 22.507 1.00 96.44 108 ALA A N 1
ATOM 805 C CA . ALA A 1 108 ? -7.104 3.130 23.421 1.00 96.44 108 ALA A CA 1
ATOM 806 C C . ALA A 1 108 ? -6.006 3.776 24.259 1.00 96.44 108 ALA A C 1
ATOM 808 O O . ALA A 1 108 ? -5.383 4.766 23.858 1.00 96.44 108 ALA A O 1
ATOM 809 N N . TRP A 1 109 ? -5.786 3.210 25.445 1.00 95.62 109 TRP A N 1
ATOM 810 C CA . TRP A 1 109 ? -4.737 3.639 26.358 1.00 95.62 109 TRP A CA 1
ATOM 811 C C . TRP A 1 109 ? -3.357 3.271 25.820 1.00 95.62 109 TRP A C 1
ATOM 813 O O . TRP A 1 109 ? -3.034 2.099 25.696 1.00 95.62 109 TRP A O 1
ATOM 823 N N . ASN A 1 110 ? -2.491 4.258 25.601 1.00 94.75 110 ASN A N 1
ATOM 824 C CA . ASN A 1 110 ? -1.107 4.003 25.230 1.00 94.75 110 ASN A CA 1
ATOM 825 C C . ASN A 1 110 ? -0.210 4.015 26.490 1.00 94.75 110 ASN A C 1
ATOM 827 O O . ASN A 1 110 ? 0.039 5.098 27.043 1.00 94.75 110 ASN A O 1
ATOM 831 N N . PRO A 1 111 ? 0.313 2.860 26.954 1.00 91.62 111 PRO A N 1
ATOM 832 C CA . PRO A 1 111 ? 1.147 2.786 28.154 1.00 91.62 111 PRO A CA 1
ATOM 833 C C . PRO A 1 111 ? 2.514 3.470 28.006 1.00 91.62 111 PRO A C 1
ATOM 835 O O . PRO A 1 111 ? 3.067 3.921 29.009 1.00 91.62 111 PRO A O 1
ATOM 838 N N . LEU A 1 112 ? 3.041 3.627 26.785 1.00 90.38 112 LEU A N 1
ATOM 839 C CA . LEU A 1 112 ? 4.344 4.261 26.543 1.00 90.38 112 LEU A CA 1
ATOM 840 C C . LEU A 1 112 ? 4.332 5.768 26.820 1.00 90.38 112 LEU A C 1
ATOM 842 O O . LEU A 1 112 ? 5.347 6.339 27.229 1.00 90.38 112 LEU A O 1
ATOM 846 N N . ILE A 1 113 ? 3.187 6.415 26.599 1.00 92.62 113 ILE A N 1
ATOM 847 C CA . ILE A 1 113 ? 3.009 7.866 26.777 1.00 92.62 113 ILE A CA 1
ATOM 848 C C . ILE A 1 113 ? 1.948 8.231 27.822 1.00 92.62 113 ILE A C 1
ATOM 850 O O . ILE A 1 113 ? 1.695 9.414 28.045 1.00 92.62 113 ILE A O 1
ATOM 854 N N . ALA A 1 114 ? 1.348 7.226 28.461 1.00 92.81 114 ALA A N 1
ATOM 855 C CA . ALA A 1 114 ? 0.367 7.346 29.532 1.00 92.81 114 ALA A CA 1
ATOM 856 C C . ALA A 1 114 ? -0.840 8.251 29.202 1.00 92.81 114 ALA A C 1
ATOM 858 O O . ALA A 1 114 ? -1.206 9.131 29.987 1.00 92.81 114 ALA A O 1
ATOM 859 N N . ARG A 1 115 ? -1.464 8.044 28.035 1.00 94.94 115 ARG A N 1
ATOM 860 C CA . ARG A 1 115 ? -2.731 8.697 27.652 1.00 94.94 115 ARG A CA 1
ATOM 861 C C . ARG A 1 115 ? -3.503 7.876 26.622 1.00 94.94 115 ARG A C 1
ATOM 863 O O . ARG A 1 115 ? -2.899 7.088 25.900 1.00 94.94 115 ARG A O 1
ATOM 870 N N . ASN A 1 116 ? -4.804 8.138 26.495 1.00 95.81 116 ASN A N 1
ATOM 871 C CA . ASN A 1 116 ? -5.576 7.628 25.364 1.00 95.81 116 ASN A CA 1
ATOM 872 C C . ASN A 1 116 ? -5.165 8.321 24.060 1.00 95.81 116 ASN A C 1
ATOM 874 O O . ASN A 1 116 ? -4.875 9.523 24.044 1.00 95.81 116 ASN A O 1
ATOM 878 N N . VAL A 1 117 ? -5.158 7.556 22.975 1.00 96.94 117 VAL A N 1
ATOM 879 C CA . VAL A 1 117 ? -4.921 8.021 21.604 1.00 96.94 117 VAL A CA 1
ATOM 880 C C . VAL A 1 117 ? -6.026 7.506 20.687 1.00 96.94 117 VAL A C 1
ATOM 882 O O . VAL A 1 117 ? -6.664 6.507 21.011 1.00 96.94 117 VAL A O 1
ATOM 885 N N . SER A 1 118 ? -6.246 8.183 19.558 1.00 96.88 118 SER A N 1
ATOM 886 C CA . SER A 1 118 ? -7.069 7.634 18.472 1.00 96.88 118 SER A CA 1
ATOM 887 C C . SER A 1 118 ? -6.413 6.360 17.961 1.00 96.88 118 SER A C 1
ATOM 889 O O . SER A 1 118 ? -5.218 6.392 17.655 1.00 96.88 118 SER A O 1
ATOM 891 N N . LEU A 1 119 ? -7.177 5.272 17.882 1.00 96.56 119 LEU A N 1
ATOM 892 C CA . LEU A 1 119 ? -6.692 4.031 17.288 1.00 96.56 119 LEU A CA 1
ATOM 893 C C . LEU A 1 119 ? -6.669 4.133 15.771 1.00 96.56 119 LEU A C 1
ATOM 895 O O . LEU A 1 119 ? -5.644 3.871 15.164 1.00 96.56 119 LEU A O 1
ATOM 899 N N . MET A 1 120 ? -7.771 4.548 15.155 1.00 95.88 120 MET A N 1
ATOM 900 C CA . MET A 1 120 ? -7.869 4.626 13.701 1.00 95.88 120 MET A CA 1
ATOM 901 C C . MET A 1 120 ? -7.028 5.787 13.155 1.00 95.88 120 MET A C 1
ATOM 903 O O . MET A 1 120 ? -7.117 6.915 13.662 1.00 95.88 120 MET A O 1
ATOM 907 N N . ARG A 1 121 ? -6.222 5.516 12.118 1.00 96.50 121 ARG A N 1
ATOM 908 C CA . ARG A 1 121 ? -5.576 6.539 11.280 1.00 96.50 121 ARG A CA 1
ATOM 909 C C . ARG A 1 121 ? -6.170 6.600 9.884 1.00 96.50 121 ARG A C 1
ATOM 911 O O . ARG A 1 121 ? -6.416 7.706 9.410 1.00 96.50 121 ARG A O 1
ATOM 918 N N . TYR A 1 122 ? -6.435 5.446 9.272 1.00 98.31 122 TYR A N 1
ATOM 919 C CA . TYR A 1 122 ? -7.166 5.367 8.012 1.00 98.31 122 TYR A CA 1
ATOM 920 C C . TYR A 1 122 ? -8.174 4.216 7.998 1.00 98.31 122 TYR A C 1
ATOM 922 O O . TYR A 1 122 ? -8.037 3.233 8.728 1.00 98.31 122 TYR A O 1
ATOM 930 N N . LEU A 1 123 ? -9.183 4.326 7.133 1.00 98.50 123 LEU A N 1
ATOM 931 C CA . LEU A 1 123 ? -10.146 3.262 6.860 1.00 98.50 123 LEU A CA 1
ATOM 932 C C . LEU A 1 123 ? -10.284 3.037 5.353 1.00 98.50 123 LEU A C 1
ATOM 934 O O . LEU A 1 123 ? -10.583 3.965 4.597 1.00 98.50 123 LEU A O 1
ATOM 938 N N . ALA A 1 124 ? -10.159 1.781 4.931 1.00 98.69 124 ALA A N 1
ATOM 939 C CA . ALA A 1 124 ? -10.406 1.346 3.563 1.00 98.69 124 ALA A CA 1
ATOM 940 C C . ALA A 1 124 ? -11.677 0.496 3.493 1.00 98.69 124 ALA A C 1
ATOM 942 O O . ALA A 1 124 ? -11.688 -0.674 3.879 1.00 98.69 124 ALA A O 1
ATOM 943 N N . GLY A 1 125 ? -12.756 1.085 2.975 1.00 98.25 125 GLY A N 1
ATOM 944 C CA . GLY A 1 125 ? -13.993 0.360 2.681 1.00 98.25 125 GLY A CA 1
ATOM 945 C C . GLY A 1 125 ? -13.905 -0.392 1.355 1.00 98.25 125 GLY A C 1
ATOM 946 O O . GLY A 1 125 ? -12.944 -0.245 0.606 1.00 98.25 125 GLY A O 1
ATOM 947 N N . SER A 1 126 ? -14.943 -1.149 1.000 1.00 97.00 126 SER A N 1
ATOM 948 C CA . SER A 1 126 ? -14.967 -1.971 -0.230 1.00 97.00 126 SER A CA 1
ATOM 949 C C . SER A 1 126 ? -14.518 -1.264 -1.527 1.00 97.00 126 SER A C 1
ATOM 951 O O . SER A 1 126 ? -13.846 -1.874 -2.362 1.00 97.00 126 SER A O 1
ATOM 953 N N . THR A 1 127 ? -14.862 0.016 -1.714 1.00 98.31 127 THR A N 1
ATOM 954 C CA . THR A 1 127 ? -14.414 0.805 -2.876 1.00 98.31 127 THR A CA 1
ATOM 955 C C . THR A 1 127 ? -12.910 1.061 -2.840 1.00 98.31 127 THR A C 1
ATOM 957 O O . THR A 1 127 ? -12.252 0.929 -3.871 1.00 98.31 127 THR A O 1
ATOM 960 N N . GLU A 1 128 ? -12.376 1.386 -1.666 1.00 98.69 128 GLU A N 1
ATOM 961 C CA . GLU A 1 128 ? -10.958 1.676 -1.466 1.00 98.69 128 GLU A CA 1
ATOM 962 C C . GLU A 1 128 ? -10.103 0.417 -1.535 1.00 98.69 128 GLU A C 1
ATOM 964 O O . GLU A 1 128 ? -9.073 0.412 -2.199 1.00 98.69 128 GLU A O 1
ATOM 969 N N . LEU A 1 129 ? -10.581 -0.702 -0.984 1.00 98.50 129 LEU A N 1
ATOM 970 C CA . LEU A 1 129 ? -9.910 -1.995 -1.129 1.00 98.50 129 LEU A CA 1
ATOM 971 C C . LEU A 1 129 ? -9.674 -2.350 -2.605 1.00 98.50 129 LEU A C 1
ATOM 973 O O . LEU A 1 129 ? -8.655 -2.941 -2.946 1.00 98.50 129 LEU A O 1
ATOM 977 N N . ARG A 1 130 ? -10.579 -1.965 -3.516 1.00 97.56 130 ARG A N 1
ATOM 978 C CA . ARG A 1 130 ? -10.364 -2.142 -4.961 1.00 97.56 130 ARG A CA 1
ATOM 979 C C . ARG A 1 130 ? -9.273 -1.214 -5.502 1.00 97.56 130 ARG A C 1
ATOM 981 O O . ARG A 1 130 ? -8.485 -1.645 -6.342 1.00 97.56 130 ARG A O 1
ATOM 988 N N . LEU A 1 131 ? -9.250 0.042 -5.063 1.00 98.38 131 LEU A N 1
ATOM 989 C CA . LEU A 1 131 ? -8.254 1.032 -5.485 1.00 98.38 131 LEU A CA 1
ATOM 990 C C . LEU A 1 131 ? -6.843 0.617 -5.050 1.00 98.38 131 LEU A C 1
ATOM 992 O O . LEU A 1 131 ? -5.933 0.649 -5.875 1.00 98.38 131 LEU A O 1
ATOM 996 N N . LEU A 1 132 ? -6.711 0.102 -3.826 1.00 97.50 132 LEU A N 1
ATOM 997 C CA . LEU A 1 132 ? -5.462 -0.379 -3.227 1.00 97.50 132 LEU A CA 1
ATOM 998 C C . LEU A 1 132 ? -5.056 -1.802 -3.645 1.00 97.50 132 LEU A C 1
ATOM 1000 O O . LEU A 1 132 ? -4.090 -2.340 -3.116 1.00 97.50 132 LEU A O 1
ATOM 1004 N N . HIS A 1 133 ? -5.775 -2.436 -4.577 1.00 95.88 133 HIS A N 1
ATOM 1005 C CA . HIS A 1 133 ? -5.518 -3.820 -5.008 1.00 95.88 133 HIS A CA 1
ATOM 1006 C C . HIS A 1 133 ? -5.635 -4.878 -3.886 1.00 95.88 133 HIS A C 1
ATOM 1008 O O . HIS A 1 133 ? -5.030 -5.943 -3.961 1.00 95.88 133 HIS A O 1
ATOM 1014 N N . MET A 1 134 ? -6.474 -4.624 -2.880 1.00 96.06 134 MET A N 1
ATOM 1015 C CA . MET A 1 134 ? -6.729 -5.500 -1.725 1.00 96.06 134 MET A CA 1
ATOM 1016 C C . MET A 1 134 ? -7.968 -6.403 -1.893 1.00 96.06 134 MET A C 1
ATOM 1018 O O . MET A 1 134 ? -8.375 -7.096 -0.961 1.00 96.06 134 MET A O 1
ATOM 1022 N N . VAL A 1 135 ? -8.593 -6.417 -3.075 1.00 95.75 135 VAL A N 1
ATOM 1023 C CA . VAL A 1 135 ? -9.672 -7.366 -3.398 1.00 95.75 135 VAL A CA 1
ATOM 1024 C C . VAL A 1 135 ? -9.063 -8.679 -3.868 1.00 95.75 135 VAL A C 1
ATOM 1026 O O . VAL A 1 135 ? -8.318 -8.722 -4.848 1.00 95.75 135 VAL A O 1
ATOM 1029 N N . THR A 1 136 ? -9.405 -9.768 -3.189 1.00 91.38 136 THR A N 1
ATOM 1030 C CA . THR A 1 136 ? -8.834 -11.086 -3.470 1.00 91.38 136 THR A CA 1
ATOM 1031 C C . THR A 1 136 ? -9.683 -11.868 -4.475 1.00 91.38 136 THR A C 1
ATOM 1033 O O . THR A 1 136 ? -10.872 -11.614 -4.664 1.00 91.38 136 THR A O 1
ATOM 1036 N N . GLY A 1 137 ? -9.078 -12.861 -5.137 1.00 92.69 137 GLY A N 1
ATOM 1037 C CA . GLY A 1 137 ? -9.788 -13.717 -6.098 1.00 92.69 137 GLY A CA 1
ATOM 1038 C C . GLY A 1 137 ? -10.846 -14.637 -5.469 1.00 92.69 137 GLY A C 1
ATOM 1039 O O . GLY A 1 137 ? -11.694 -15.169 -6.184 1.00 92.69 137 GLY A O 1
ATOM 1040 N N . ASP A 1 138 ? -10.809 -14.825 -4.147 1.00 94.62 138 ASP A N 1
ATOM 1041 C CA . ASP A 1 138 ? -11.849 -15.512 -3.383 1.00 94.62 138 ASP A CA 1
ATOM 1042 C C . ASP A 1 138 ? -12.686 -14.460 -2.639 1.00 94.62 138 ASP A C 1
ATOM 1044 O O . ASP A 1 138 ? -12.198 -13.886 -1.665 1.00 94.62 138 ASP A O 1
ATOM 1048 N N . PRO A 1 139 ? -13.955 -14.229 -3.022 1.00 89.38 139 PRO A N 1
ATOM 1049 C CA . PRO A 1 139 ? -14.807 -13.255 -2.345 1.00 89.38 139 PRO A CA 1
ATOM 1050 C C . PRO A 1 139 ? -14.951 -13.489 -0.834 1.00 89.38 139 PRO A C 1
ATOM 1052 O O . PRO A 1 139 ? -15.276 -12.555 -0.112 1.00 89.38 139 PRO A O 1
ATOM 1055 N N . ARG A 1 140 ? -14.702 -14.710 -0.331 1.00 89.94 140 ARG A N 1
ATOM 1056 C CA . ARG A 1 140 ? -14.723 -15.010 1.113 1.00 89.94 140 ARG A CA 1
ATOM 1057 C C . ARG A 1 140 ? -13.475 -14.547 1.866 1.00 89.94 140 ARG A C 1
ATOM 1059 O O . ARG A 1 140 ? -13.472 -14.587 3.089 1.00 89.94 140 ARG A O 1
ATOM 1066 N N . ARG A 1 141 ? -12.420 -14.157 1.152 1.00 94.06 141 ARG A N 1
ATOM 1067 C CA . ARG A 1 141 ? -11.164 -13.620 1.697 1.00 94.06 141 ARG A CA 1
ATOM 1068 C C . ARG A 1 141 ? -11.006 -12.130 1.405 1.00 94.06 141 ARG A C 1
ATOM 1070 O O . ARG A 1 141 ? -9.903 -11.607 1.487 1.00 94.06 141 ARG A O 1
ATOM 1077 N N . THR A 1 142 ? -12.067 -11.464 0.962 1.00 96.31 142 THR A N 1
ATOM 1078 C CA . THR A 1 142 ? -12.090 -10.005 0.850 1.00 96.31 142 THR A CA 1
ATOM 1079 C C . THR A 1 142 ? -12.759 -9.468 2.114 1.00 96.31 142 THR A C 1
ATOM 1081 O O . THR A 1 142 ? -13.887 -9.883 2.393 1.00 96.31 142 THR A O 1
ATOM 1084 N N . PRO A 1 143 ? -12.085 -8.615 2.903 1.00 97.56 143 PRO A N 1
ATOM 1085 C CA . PRO A 1 143 ? -12.666 -8.080 4.127 1.00 97.56 143 PRO A CA 1
ATOM 1086 C C . PRO A 1 143 ? -13.816 -7.116 3.821 1.00 97.56 143 PRO A C 1
ATOM 1088 O O . PRO A 1 143 ? -13.931 -6.577 2.719 1.00 97.56 143 PRO A O 1
ATOM 1091 N N . SER A 1 144 ? -14.672 -6.885 4.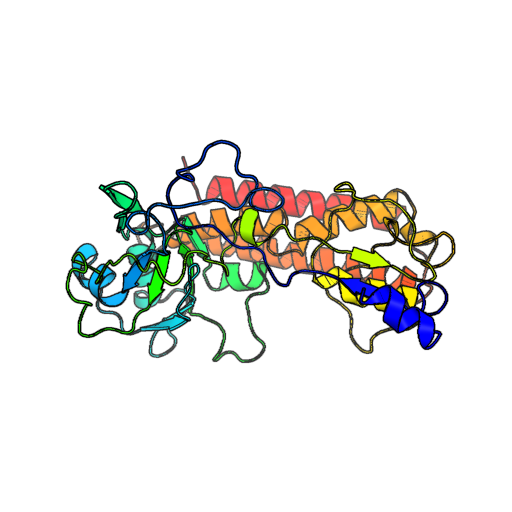815 1.00 98.06 144 SER A N 1
ATOM 1092 C CA . SER A 1 144 ? -15.722 -5.865 4.753 1.00 98.06 144 SER A CA 1
ATOM 1093 C C . SER A 1 144 ? -15.111 -4.461 4.672 1.00 98.06 144 SER A C 1
ATOM 1095 O O . SER A 1 144 ? -15.532 -3.653 3.844 1.00 98.06 144 SER A O 1
ATOM 1097 N N . PHE A 1 145 ? -14.093 -4.203 5.497 1.00 98.62 145 PHE A N 1
ATOM 1098 C CA . PHE A 1 145 ? -13.230 -3.023 5.457 1.00 98.62 145 PHE A CA 1
ATOM 1099 C C . PHE A 1 145 ? -11.914 -3.322 6.198 1.00 98.62 145 PHE A C 1
ATOM 1101 O O . PHE A 1 145 ? -11.817 -4.313 6.924 1.00 98.62 145 PHE A O 1
ATOM 1108 N N . VAL A 1 146 ? -10.902 -2.478 6.014 1.00 98.56 146 VAL A N 1
ATOM 1109 C CA . VAL A 1 146 ? -9.625 -2.531 6.747 1.00 98.56 146 VAL A CA 1
ATOM 1110 C C . VAL A 1 146 ? -9.458 -1.238 7.532 1.00 98.56 146 VAL A C 1
ATOM 1112 O O . VAL A 1 146 ? -9.768 -0.159 7.020 1.00 98.56 146 VAL A O 1
ATOM 1115 N N . MET A 1 147 ? -8.977 -1.349 8.767 1.00 98.25 147 MET A N 1
ATOM 1116 C CA . MET A 1 147 ? -8.528 -0.206 9.554 1.00 98.25 147 MET A CA 1
ATOM 1117 C C . MET A 1 147 ? -7.012 -0.197 9.584 1.00 98.25 147 MET A C 1
ATOM 1119 O O . MET A 1 147 ? -6.427 -1.180 9.998 1.00 98.25 147 MET A O 1
ATOM 1123 N N . PHE A 1 148 ? -6.405 0.913 9.189 1.00 98.00 148 PHE A N 1
ATOM 1124 C CA . PHE A 1 148 ? -4.986 1.191 9.391 1.00 98.00 148 PHE A CA 1
ATOM 1125 C C . PHE A 1 148 ? -4.867 1.979 10.694 1.00 98.00 148 PHE A C 1
ATOM 1127 O O . PHE A 1 148 ? -5.423 3.085 10.801 1.00 98.00 148 PHE A O 1
ATOM 1134 N N . ALA A 1 149 ? -4.281 1.369 11.719 1.00 97.25 149 ALA A N 1
ATOM 1135 C CA . ALA A 1 149 ? -4.331 1.886 13.078 1.00 97.25 149 ALA A CA 1
ATOM 1136 C C . ALA A 1 149 ? -3.107 2.751 13.408 1.00 97.25 149 ALA A C 1
ATOM 1138 O O . ALA A 1 149 ? -2.251 3.040 12.583 1.00 97.25 149 ALA A O 1
ATOM 1139 N N . ASP A 1 150 ? -3.033 3.236 14.644 1.00 97.12 150 ASP A N 1
ATOM 1140 C CA . ASP A 1 150 ? -1.788 3.741 15.200 1.00 97.12 150 ASP A CA 1
ATOM 1141 C C . ASP A 1 150 ? -0.770 2.586 15.231 1.00 97.12 150 ASP A C 1
ATOM 1143 O O . ASP A 1 150 ? -1.061 1.552 15.835 1.00 97.12 150 ASP A O 1
ATOM 1147 N N . PRO A 1 151 ? 0.428 2.747 14.638 1.00 96.06 151 PRO A N 1
ATOM 1148 C CA . PRO A 1 151 ? 1.309 1.623 14.326 1.00 96.06 151 PRO A CA 1
ATOM 1149 C C . PRO A 1 151 ? 1.960 1.024 15.576 1.00 96.06 151 PRO A C 1
ATOM 1151 O O . PRO A 1 151 ? 2.653 0.020 15.494 1.00 96.06 151 PRO A O 1
ATOM 1154 N N . ASN A 1 152 ? 1.747 1.623 16.754 1.00 96.62 152 ASN A N 1
ATOM 1155 C CA . ASN A 1 152 ? 2.164 1.028 18.020 1.00 96.62 152 ASN A CA 1
ATOM 1156 C C . ASN A 1 152 ? 1.251 -0.112 18.488 1.00 96.62 152 ASN A C 1
ATOM 1158 O O . ASN A 1 152 ? 1.592 -0.762 19.475 1.00 96.62 152 ASN A O 1
ATOM 1162 N N . TYR A 1 153 ? 0.080 -0.284 17.871 1.00 97.06 153 TYR A N 1
ATOM 1163 C CA . TYR A 1 153 ? -0.906 -1.263 18.299 1.00 97.06 153 TYR A CA 1
ATOM 1164 C C . TYR A 1 153 ? -0.891 -2.511 17.426 1.00 97.06 153 TYR A C 1
ATOM 1166 O O . TYR A 1 153 ? -0.720 -2.427 16.211 1.00 97.06 153 TYR A O 1
ATOM 1174 N N . TYR A 1 154 ? -1.120 -3.650 18.068 1.00 96.19 154 TYR A N 1
ATOM 1175 C CA . TYR A 1 154 ? -1.488 -4.908 17.436 1.00 96.19 154 TYR A CA 1
ATOM 1176 C C . TYR A 1 154 ? -2.911 -5.243 17.885 1.00 96.19 154 TYR A C 1
ATOM 1178 O O . TYR A 1 154 ? -3.212 -5.249 19.081 1.00 96.19 154 TYR A O 1
ATOM 1186 N N . LEU A 1 155 ? -3.829 -5.385 16.933 1.00 96.31 155 LEU A N 1
ATOM 1187 C CA . LEU A 1 155 ? -5.259 -5.366 17.215 1.00 96.31 155 LEU A CA 1
ATOM 1188 C C . LEU A 1 155 ? -5.899 -6.707 16.894 1.00 96.31 155 LEU A C 1
ATOM 1190 O O . LEU A 1 155 ? -5.885 -7.142 15.745 1.00 96.31 155 LEU A O 1
ATOM 1194 N N . ASP A 1 156 ? -6.526 -7.303 17.904 1.00 94.62 156 ASP A N 1
ATOM 1195 C CA . ASP A 1 156 ? -7.273 -8.554 17.794 1.00 94.62 156 ASP A CA 1
ATOM 1196 C C . ASP A 1 156 ? -8.784 -8.343 18.026 1.00 94.62 156 ASP A C 1
ATOM 1198 O O . ASP A 1 156 ? -9.254 -7.236 18.317 1.00 94.62 156 ASP A O 1
ATOM 1202 N N . ALA A 1 157 ? -9.576 -9.403 17.851 1.00 91.88 157 ALA A N 1
ATOM 1203 C CA . ALA A 1 157 ? -11.007 -9.423 18.190 1.00 91.88 157 ALA A CA 1
ATOM 1204 C C . ALA A 1 157 ? -11.418 -10.713 18.923 1.00 91.88 157 ALA A C 1
ATOM 1206 O O . ALA A 1 157 ? -12.523 -11.236 18.742 1.00 91.88 157 ALA A O 1
ATOM 1207 N N . SER A 1 158 ? -10.485 -11.301 19.669 1.00 74.06 158 SER A N 1
ATOM 1208 C CA . SER A 1 158 ? -10.516 -12.718 20.033 1.00 74.06 158 SER A CA 1
ATOM 1209 C C . SER A 1 158 ? -10.985 -12.998 21.463 1.00 74.06 158 SER A C 1
ATOM 1211 O O . SER A 1 158 ? -11.382 -14.132 21.767 1.00 74.06 158 SER A O 1
ATOM 1213 N N . SER A 1 159 ? -10.940 -12.019 22.373 1.00 65.31 159 SER A N 1
ATOM 1214 C CA . SER A 1 159 ? -10.89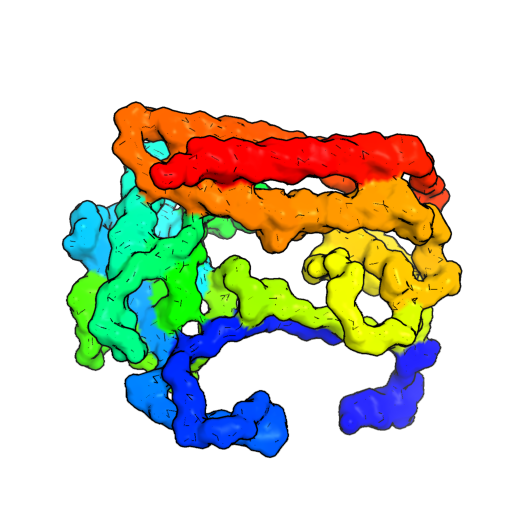7 -12.330 23.799 1.00 65.31 159 SER A CA 1
ATOM 1215 C C . SER A 1 159 ? -12.240 -12.145 24.521 1.00 65.31 159 SER A C 1
ATOM 1217 O O . SER A 1 159 ? -12.889 -11.101 24.542 1.00 65.31 159 SER A O 1
ATOM 1219 N N . SER A 1 160 ? -12.655 -13.200 25.229 1.00 63.19 160 SER A N 1
ATOM 1220 C CA . SER A 1 160 ? -13.660 -13.100 26.296 1.00 63.19 160 SER A CA 1
ATOM 1221 C C . SER A 1 160 ? -13.046 -12.725 27.655 1.00 63.19 160 SER A C 1
ATOM 1223 O O . SER A 1 160 ? -13.780 -12.529 28.626 1.00 63.19 160 SER A O 1
ATOM 1225 N N . SER A 1 161 ? -11.709 -12.684 27.763 1.00 70.75 161 SER A N 1
ATOM 1226 C CA . SER A 1 161 ? -10.985 -12.437 29.016 1.00 70.75 161 SER A CA 1
ATOM 1227 C C . SER A 1 161 ? -9.614 -11.803 28.785 1.00 70.75 161 SER A C 1
ATOM 1229 O O . SER A 1 161 ? -8.785 -12.369 28.080 1.00 70.75 161 SER A O 1
ATOM 1231 N N . CYS A 1 162 ? -9.362 -10.691 29.469 1.00 81.19 162 CYS A N 1
ATOM 1232 C CA . CYS A 1 162 ? -8.151 -9.895 29.311 1.00 81.19 162 CYS A CA 1
ATOM 1233 C C . CYS A 1 162 ? -6.949 -10.439 30.101 1.00 81.19 162 CYS A C 1
ATOM 1235 O O . CYS A 1 162 ? -7.141 -10.986 31.197 1.00 81.19 162 CYS A O 1
ATOM 1237 N N . PRO A 1 163 ? -5.709 -10.216 29.622 1.00 81.06 163 PRO A N 1
ATOM 1238 C CA . PRO A 1 163 ? -4.502 -10.514 30.383 1.00 81.06 163 PRO A CA 1
ATOM 1239 C C . PRO A 1 163 ? -4.484 -9.818 31.752 1.00 81.06 163 PRO A C 1
ATOM 1241 O O . PRO A 1 163 ? -5.030 -8.728 31.945 1.00 81.06 163 PRO A O 1
ATOM 1244 N N . SER A 1 164 ? -3.825 -10.440 32.733 1.00 83.00 164 SER A N 1
ATOM 1245 C CA . SER A 1 164 ? -3.672 -9.841 34.062 1.00 83.00 164 SER A CA 1
ATOM 1246 C C . SER A 1 164 ? -2.883 -8.534 33.978 1.00 83.00 164 SER A C 1
ATOM 1248 O O . SER A 1 164 ? -1.754 -8.524 33.501 1.00 83.00 164 SER A O 1
ATOM 1250 N N . GLY A 1 165 ? -3.448 -7.450 34.515 1.00 84.25 165 GLY A N 1
ATOM 1251 C CA . GLY A 1 165 ? -2.826 -6.121 34.490 1.00 84.25 165 GLY A CA 1
ATOM 1252 C C . GLY A 1 165 ? -3.118 -5.308 33.227 1.00 84.25 165 GLY A C 1
ATOM 1253 O O . GLY A 1 165 ? -2.717 -4.148 33.174 1.00 84.25 165 GLY A O 1
ATOM 1254 N N . ALA A 1 166 ? -3.847 -5.873 32.261 1.00 89.88 166 ALA A N 1
ATOM 1255 C CA . ALA A 1 166 ? -4.319 -5.143 31.096 1.00 89.88 166 ALA A CA 1
ATOM 1256 C C . ALA A 1 166 ? -5.308 -4.031 31.484 1.00 89.88 166 ALA A C 1
ATOM 1258 O O . ALA A 1 166 ? -6.177 -4.209 32.348 1.00 89.88 166 ALA A O 1
ATOM 1259 N N . VAL A 1 167 ? -5.192 -2.884 30.822 1.00 91.25 167 VAL A N 1
ATOM 1260 C CA . VAL A 1 167 ? -6.068 -1.728 31.018 1.00 91.25 167 VAL A CA 1
ATOM 1261 C C . VAL A 1 167 ? -7.398 -1.968 30.301 1.00 91.25 167 VAL A C 1
ATOM 1263 O O . VAL A 1 167 ? -7.444 -2.459 29.179 1.00 91.25 167 VAL A O 1
ATOM 1266 N N . GLN A 1 168 ? -8.503 -1.650 30.976 1.00 89.12 168 GLN A N 1
ATOM 1267 C CA . GLN A 1 168 ? -9.851 -1.701 30.402 1.00 89.12 168 GLN A CA 1
ATOM 1268 C C . GLN A 1 168 ? -10.325 -0.301 29.982 1.00 89.12 168 GLN A C 1
ATOM 1270 O O . GLN A 1 168 ? -9.956 0.666 30.655 1.00 89.12 168 GLN A O 1
ATOM 1275 N N . PRO A 1 169 ? -11.225 -0.188 28.985 1.00 88.25 169 PRO A N 1
ATOM 1276 C CA . PRO A 1 169 ? -11.708 -1.260 28.100 1.00 88.25 169 PRO A CA 1
ATOM 1277 C C . PRO A 1 169 ? -10.641 -1.701 27.086 1.00 88.25 169 PRO A C 1
ATOM 1279 O O . PRO A 1 169 ? -9.639 -1.018 26.916 1.00 88.25 169 PRO A O 1
ATOM 1282 N N . GLY A 1 170 ? -10.850 -2.848 26.432 1.00 88.50 170 GLY A N 1
ATOM 1283 C CA . GLY A 1 170 ? -9.995 -3.284 25.322 1.00 88.50 170 GLY A CA 1
ATOM 1284 C C . GLY A 1 170 ? -8.841 -4.204 25.663 1.00 88.50 170 GLY A C 1
ATOM 1285 O O . GLY A 1 170 ? -8.026 -4.468 24.796 1.00 88.50 170 GLY A O 1
ATOM 1286 N N . CYS A 1 171 ? -8.742 -4.674 26.908 1.00 91.94 171 CYS A N 1
ATOM 1287 C CA . CYS A 1 171 ? -7.652 -5.561 27.318 1.00 91.94 171 CYS A CA 1
ATOM 1288 C C . CYS A 1 171 ? -6.253 -5.017 26.969 1.00 91.94 171 CYS A C 1
ATOM 1290 O O . CYS A 1 171 ? -5.351 -5.800 26.692 1.00 91.94 171 CYS A O 1
ATOM 1292 N N . VAL A 1 172 ? -6.061 -3.696 27.042 1.00 94.38 172 VAL A N 1
ATOM 1293 C CA . VAL A 1 172 ? -4.861 -3.051 26.517 1.00 94.38 172 VAL A CA 1
ATOM 1294 C C . VAL A 1 172 ? -3.633 -3.414 27.342 1.00 94.38 172 VAL A C 1
ATOM 1296 O O . VAL A 1 172 ? -3.575 -3.118 28.543 1.00 94.38 172 VAL A O 1
ATOM 1299 N N . ALA A 1 173 ? -2.641 -4.031 26.712 1.00 92.56 173 ALA A N 1
ATOM 1300 C CA . ALA A 1 173 ? -1.418 -4.472 27.366 1.00 92.56 173 ALA A CA 1
ATOM 1301 C C . ALA A 1 173 ? -0.207 -4.201 26.477 1.00 92.56 173 ALA A C 1
ATOM 1303 O O . ALA A 1 173 ? -0.272 -4.334 25.268 1.00 92.56 173 ALA A O 1
ATOM 1304 N N . GLN A 1 174 ? 0.914 -3.825 27.089 1.00 92.44 174 GLN A N 1
ATOM 1305 C CA . GLN A 1 174 ? 2.184 -3.802 26.373 1.00 92.44 174 GLN A CA 1
ATOM 1306 C C . GLN A 1 174 ? 2.801 -5.199 26.385 1.00 92.44 174 GLN A C 1
ATOM 1308 O O . GLN A 1 174 ? 2.868 -5.813 27.457 1.00 92.44 174 GLN A O 1
ATOM 1313 N N . PHE A 1 175 ? 3.326 -5.645 25.244 1.00 90.94 175 PHE A N 1
ATOM 1314 C CA . PHE A 1 175 ? 4.003 -6.926 25.107 1.00 90.94 175 PHE A CA 1
ATOM 1315 C C . PHE A 1 175 ? 5.496 -6.762 24.759 1.00 90.94 175 PHE A C 1
ATOM 1317 O O . PHE A 1 175 ? 5.870 -6.665 23.598 1.00 90.94 175 PHE A O 1
ATOM 1324 N N . PRO A 1 176 ? 6.414 -6.763 25.751 1.00 88.62 176 PRO A N 1
ATOM 1325 C CA . PRO A 1 176 ? 7.847 -6.548 25.502 1.00 88.62 176 PRO A CA 1
ATOM 1326 C C . PRO A 1 176 ? 8.555 -7.623 24.667 1.00 88.62 176 PRO A C 1
ATOM 1328 O O . PRO A 1 176 ? 9.731 -7.450 24.349 1.00 88.62 176 PRO A O 1
ATOM 1331 N N . GLY A 1 177 ? 7.891 -8.753 24.395 1.00 89.38 177 GLY A N 1
ATOM 1332 C CA . GLY A 1 177 ? 8.430 -9.826 23.559 1.00 89.38 177 GLY A CA 1
ATOM 1333 C C . GLY A 1 177 ? 8.478 -9.457 22.077 1.00 89.38 177 GLY A C 1
ATOM 1334 O O . GLY A 1 177 ? 9.431 -9.852 21.407 1.00 89.38 177 GLY A O 1
ATOM 1335 N N . ASP A 1 178 ? 7.528 -8.637 21.630 1.00 92.00 178 ASP A N 1
ATOM 1336 C CA . ASP A 1 178 ? 7.329 -8.258 20.235 1.00 92.00 178 ASP A CA 1
ATOM 1337 C C . ASP A 1 178 ? 7.383 -6.731 20.151 1.00 92.00 178 ASP A C 1
ATOM 1339 O O . ASP A 1 178 ? 6.514 -6.031 20.644 1.00 92.00 178 ASP A O 1
ATOM 1343 N N . ALA A 1 179 ? 8.489 -6.182 19.644 1.00 93.50 179 ALA A N 1
ATOM 1344 C CA . ALA A 1 179 ? 8.771 -4.739 19.684 1.00 93.50 179 ALA A CA 1
ATOM 1345 C C . ALA A 1 179 ? 8.638 -4.044 18.322 1.00 93.50 179 ALA A C 1
ATOM 1347 O O . ALA A 1 179 ? 9.073 -2.899 18.178 1.00 93.50 179 ALA A O 1
ATOM 1348 N N . TYR A 1 180 ? 8.114 -4.749 17.325 1.00 94.56 180 TYR A N 1
ATOM 1349 C CA . TYR A 1 180 ? 8.107 -4.335 15.931 1.00 94.56 180 TYR A CA 1
ATOM 1350 C C . TYR A 1 180 ? 6.791 -4.753 15.286 1.00 94.56 180 TYR A C 1
ATOM 1352 O O . TYR A 1 180 ? 6.505 -5.944 15.227 1.00 94.56 180 TYR A O 1
ATOM 1360 N N . ASN A 1 181 ? 6.044 -3.771 14.787 1.00 96.19 181 ASN A N 1
ATOM 1361 C CA . ASN A 1 181 ? 4.772 -3.985 14.102 1.00 96.19 181 ASN A CA 1
ATOM 1362 C C . ASN A 1 181 ? 4.957 -3.703 12.613 1.00 96.19 181 ASN A C 1
ATOM 1364 O O . ASN A 1 181 ? 5.707 -2.803 12.234 1.00 96.19 181 ASN A O 1
ATOM 1368 N N . HIS A 1 182 ? 4.240 -4.435 11.775 1.00 94.44 182 HIS A N 1
ATOM 1369 C CA . HIS A 1 182 ? 4.238 -4.281 10.322 1.00 94.44 182 HIS A CA 1
ATOM 1370 C C . HIS A 1 182 ? 2.830 -4.581 9.774 1.00 94.44 182 HIS A C 1
ATOM 1372 O O . HIS A 1 182 ? 1.905 -4.753 10.568 1.00 94.44 182 HIS A O 1
ATOM 1378 N N . GLY A 1 183 ? 2.634 -4.571 8.450 1.00 91.62 183 GLY A N 1
ATOM 1379 C CA . GLY A 1 183 ? 1.317 -4.777 7.821 1.00 91.62 183 GLY A CA 1
ATOM 1380 C C . GLY A 1 183 ? 0.477 -3.513 7.562 1.00 91.62 183 GLY A C 1
ATOM 1381 O O . GLY A 1 183 ? -0.586 -3.595 6.947 1.00 91.62 183 GLY A O 1
ATOM 1382 N N . ASP A 1 184 ? 0.951 -2.329 7.961 1.00 91.69 184 ASP A N 1
ATOM 1383 C CA . ASP A 1 184 ? 0.228 -1.047 7.842 1.00 91.69 184 ASP A CA 1
ATOM 1384 C C . ASP A 1 184 ? 0.812 -0.146 6.727 1.00 91.69 184 ASP A C 1
ATOM 1386 O O . ASP A 1 184 ? 1.881 -0.426 6.204 1.00 91.69 184 ASP A O 1
ATOM 1390 N N . VAL A 1 185 ? 0.148 0.951 6.343 1.00 94.06 185 VAL A N 1
ATOM 1391 C CA . VAL A 1 185 ? 0.479 1.885 5.238 1.00 94.06 185 VAL A CA 1
ATOM 1392 C C . VAL A 1 185 ? 1.608 2.873 5.546 1.00 94.06 185 VAL A C 1
ATOM 1394 O O . VAL A 1 185 ? 1.911 3.767 4.746 1.00 94.06 185 VAL A O 1
ATOM 1397 N N . TYR A 1 186 ? 2.255 2.751 6.702 1.00 94.25 186 TYR A N 1
ATOM 1398 C CA . TYR A 1 186 ? 3.274 3.706 7.121 1.00 94.25 186 TYR A CA 1
ATOM 1399 C C . TYR A 1 186 ? 4.534 3.637 6.249 1.00 94.25 186 TYR A C 1
ATOM 1401 O O . TYR A 1 186 ? 4.940 2.550 5.823 1.00 94.25 186 TYR A O 1
ATOM 1409 N N . PRO A 1 187 ? 5.194 4.779 5.973 1.00 93.81 187 PRO A N 1
ATOM 1410 C CA . PRO A 1 187 ? 6.403 4.803 5.157 1.00 93.81 187 PRO A CA 1
ATOM 1411 C C . PRO A 1 187 ? 7.537 3.918 5.679 1.00 93.81 187 PRO A C 1
ATOM 1413 O O . PRO A 1 187 ? 8.250 3.340 4.871 1.00 93.81 187 PRO A O 1
ATOM 1416 N N . GLU A 1 188 ? 7.727 3.813 6.991 1.00 93.88 188 GLU A N 1
ATOM 1417 C CA . GLU A 1 188 ? 8.729 2.946 7.622 1.00 93.88 188 GLU A CA 1
ATOM 1418 C C . GLU A 1 188 ? 8.478 1.451 7.377 1.00 93.88 188 GLU A C 1
ATOM 1420 O O . GLU A 1 188 ? 9.438 0.687 7.317 1.00 93.88 188 GLU A O 1
ATOM 1425 N N . ILE A 1 189 ? 7.219 1.068 7.150 1.00 95.31 189 ILE A N 1
ATOM 1426 C CA . ILE A 1 189 ? 6.803 -0.298 6.811 1.00 95.31 189 ILE A CA 1
ATOM 1427 C C . ILE A 1 189 ? 6.865 -0.516 5.288 1.00 95.31 189 ILE A C 1
ATOM 1429 O O . ILE A 1 189 ? 7.377 -1.521 4.814 1.00 95.31 189 ILE A O 1
ATOM 1433 N N . ASN A 1 190 ? 6.425 0.446 4.471 1.00 93.44 190 ASN A N 1
ATOM 1434 C CA . ASN A 1 190 ? 6.270 0.228 3.021 1.00 93.44 190 ASN A CA 1
ATOM 1435 C C . ASN A 1 190 ? 7.450 0.694 2.161 1.00 93.44 190 ASN A C 1
ATOM 1437 O O . ASN A 1 190 ? 7.530 0.348 0.981 1.00 93.44 190 ASN A O 1
ATOM 1441 N N . ARG A 1 191 ? 8.367 1.514 2.687 1.00 92.56 191 ARG A N 1
ATOM 1442 C CA . ARG A 1 191 ? 9.556 1.947 1.934 1.00 92.56 191 ARG A CA 1
ATOM 1443 C C . ARG A 1 191 ? 10.681 0.942 2.115 1.00 92.56 191 ARG A C 1
ATOM 1445 O O . ARG A 1 191 ? 11.569 1.114 2.948 1.00 92.56 191 ARG A O 1
ATOM 1452 N N . THR A 1 192 ? 10.645 -0.085 1.281 1.00 92.75 192 THR A N 1
ATOM 1453 C CA . THR A 1 192 ? 11.670 -1.126 1.208 1.00 92.75 192 THR A CA 1
ATOM 1454 C C . THR A 1 192 ? 12.768 -0.764 0.197 1.00 92.75 192 THR A C 1
ATOM 1456 O O . THR A 1 192 ? 12.843 0.355 -0.321 1.00 92.75 192 THR A O 1
ATOM 1459 N N . TRP A 1 193 ? 13.679 -1.702 -0.059 1.00 93.75 193 TRP A N 1
ATOM 1460 C CA . TRP A 1 193 ? 14.812 -1.536 -0.963 1.00 93.75 193 TRP A CA 1
ATOM 1461 C C . TRP A 1 193 ? 14.883 -2.703 -1.944 1.00 93.75 193 TRP A C 1
ATOM 1463 O O . TRP A 1 193 ? 14.631 -3.843 -1.576 1.00 93.75 193 TRP A O 1
ATOM 1473 N N . LEU A 1 194 ? 15.310 -2.424 -3.176 1.00 96.19 194 LEU A N 1
ATOM 1474 C CA . LEU A 1 194 ? 15.562 -3.434 -4.200 1.00 96.19 194 LEU A CA 1
ATOM 1475 C C . LEU A 1 194 ? 17.053 -3.466 -4.552 1.00 96.19 194 LEU A C 1
ATOM 1477 O O . LEU A 1 194 ? 17.629 -2.490 -5.031 1.00 96.19 194 LEU A O 1
ATOM 1481 N N . GLY A 1 195 ? 17.684 -4.616 -4.340 1.00 96.81 195 GLY A N 1
ATOM 1482 C CA . GLY A 1 195 ? 19.060 -4.904 -4.721 1.00 96.81 195 GLY A CA 1
ATOM 1483 C C . GLY A 1 195 ? 19.126 -5.828 -5.934 1.00 96.81 195 GLY A C 1
ATOM 1484 O O . GLY A 1 195 ? 18.737 -6.989 -5.850 1.00 96.81 195 GLY A O 1
ATOM 1485 N N . LEU A 1 196 ? 19.699 -5.349 -7.040 1.00 97.06 196 LEU A N 1
ATOM 1486 C CA . LEU A 1 196 ? 19.896 -6.128 -8.267 1.00 97.06 196 LEU A CA 1
ATOM 1487 C C . LEU A 1 196 ? 21.385 -6.288 -8.581 1.00 97.06 196 LEU A C 1
ATOM 1489 O O . LEU A 1 196 ? 22.141 -5.317 -8.609 1.00 97.06 196 LEU A O 1
ATOM 1493 N N . VAL A 1 197 ? 21.824 -7.518 -8.857 1.00 95.81 197 VAL A N 1
ATOM 1494 C CA . VAL A 1 197 ? 23.205 -7.812 -9.262 1.00 95.81 197 VAL A CA 1
ATOM 1495 C C . VAL A 1 197 ? 23.225 -8.922 -10.301 1.00 95.81 197 VAL A C 1
ATOM 1497 O O . VAL A 1 197 ? 22.763 -10.025 -10.044 1.00 95.81 197 VAL A O 1
ATOM 1500 N N . GLY A 1 198 ? 23.862 -8.687 -11.444 1.00 96.06 198 GLY A N 1
ATOM 1501 C CA . GLY A 1 198 ? 24.107 -9.739 -12.426 1.00 96.06 198 GLY A CA 1
ATOM 1502 C C . GLY A 1 198 ? 24.335 -9.196 -13.834 1.00 96.06 198 GLY A C 1
ATOM 1503 O O . GLY A 1 198 ? 24.512 -7.984 -14.001 1.00 96.06 198 GLY A O 1
ATOM 1504 N N . PRO A 1 199 ? 24.363 -10.071 -14.854 1.00 97.12 199 PRO A N 1
ATOM 1505 C CA . PRO A 1 199 ? 24.466 -9.651 -16.247 1.00 97.12 199 PRO A CA 1
ATOM 1506 C C . PRO A 1 199 ? 23.332 -8.699 -16.622 1.00 97.12 199 PRO A C 1
ATOM 1508 O O . PRO A 1 199 ? 22.187 -8.940 -16.270 1.00 97.12 199 PRO A O 1
ATOM 1511 N N . GLY A 1 200 ? 23.649 -7.617 -17.330 1.00 97.31 200 GLY A N 1
ATOM 1512 C CA . GLY A 1 200 ? 22.637 -6.668 -17.794 1.00 97.31 200 GLY A CA 1
ATOM 1513 C C . GLY A 1 200 ? 22.106 -5.689 -16.740 1.00 97.31 200 GLY A C 1
ATOM 1514 O O . GLY A 1 200 ? 21.312 -4.825 -17.088 1.00 97.31 200 GLY A O 1
ATOM 1515 N N . VAL A 1 201 ? 22.564 -5.746 -15.488 1.00 97.75 201 VAL A N 1
ATOM 1516 C CA . VAL A 1 201 ? 22.226 -4.741 -14.465 1.00 97.75 201 VAL A CA 1
ATOM 1517 C C . VAL A 1 201 ? 23.250 -3.600 -14.487 1.00 97.75 201 VAL A C 1
ATOM 1519 O O . VAL A 1 201 ? 24.461 -3.843 -14.512 1.00 97.75 201 VAL A O 1
ATOM 1522 N N . SER A 1 202 ? 22.785 -2.349 -14.468 1.00 96.12 202 SER A N 1
ATOM 1523 C CA . SER A 1 202 ? 23.652 -1.169 -14.350 1.00 96.12 202 SER A CA 1
ATOM 1524 C C . SER A 1 202 ? 24.178 -1.005 -12.923 1.00 96.12 202 SER A C 1
ATOM 1526 O O . SER A 1 202 ? 23.448 -1.163 -11.951 1.00 96.12 202 SER A O 1
ATOM 1528 N N . ASN A 1 203 ? 25.454 -0.637 -12.775 1.00 94.81 203 ASN A N 1
ATOM 1529 C CA . ASN A 1 203 ? 26.040 -0.355 -11.462 1.00 94.81 203 ASN A CA 1
ATOM 1530 C C . ASN A 1 203 ? 25.801 1.110 -11.067 1.00 94.81 203 ASN A C 1
ATOM 1532 O O . ASN A 1 203 ? 26.648 1.964 -11.329 1.00 94.81 203 ASN A O 1
ATOM 1536 N N . LEU A 1 204 ? 24.639 1.383 -10.474 1.00 94.38 204 LEU A N 1
ATOM 1537 C CA . LEU A 1 204 ? 24.238 2.727 -10.041 1.00 94.38 204 LEU A CA 1
ATOM 1538 C C . LEU A 1 204 ? 24.641 3.053 -8.593 1.00 94.38 204 LEU A C 1
ATOM 1540 O O . LEU A 1 204 ? 24.595 4.214 -8.200 1.00 94.38 204 LEU A O 1
ATOM 1544 N N . GLY A 1 205 ? 25.059 2.049 -7.815 1.00 94.94 205 GLY A N 1
ATOM 1545 C CA . GLY A 1 205 ? 25.165 2.176 -6.362 1.00 94.94 205 GLY A CA 1
ATOM 1546 C C . GLY A 1 205 ? 23.788 2.272 -5.698 1.00 94.94 205 GLY A C 1
ATOM 1547 O O . GLY A 1 205 ? 22.782 1.867 -6.278 1.00 94.94 205 GLY A O 1
ATOM 1548 N N . GLU A 1 206 ? 23.754 2.797 -4.477 1.00 94.75 206 GLU A N 1
ATOM 1549 C CA . GLU A 1 206 ? 22.508 3.127 -3.783 1.00 94.75 206 GLU A CA 1
ATOM 1550 C C . GLU A 1 206 ? 21.909 4.411 -4.374 1.00 94.75 206 GLU A C 1
ATOM 1552 O O . GLU A 1 206 ? 22.598 5.425 -4.506 1.00 94.75 206 GLU A O 1
ATOM 1557 N N . THR A 1 207 ? 20.632 4.373 -4.755 1.00 94.25 207 THR A N 1
ATOM 1558 C CA . THR A 1 207 ? 19.923 5.536 -5.296 1.00 94.25 207 THR A CA 1
ATOM 1559 C C . THR A 1 207 ? 18.429 5.453 -5.008 1.00 94.25 207 THR A C 1
ATOM 1561 O O . THR A 1 207 ? 17.836 4.387 -5.116 1.00 94.25 207 THR A O 1
ATOM 1564 N N . GLY A 1 208 ? 17.818 6.596 -4.687 1.00 92.00 208 GLY A N 1
ATOM 1565 C CA . GLY A 1 208 ? 16.364 6.760 -4.555 1.00 92.00 208 GLY A CA 1
ATOM 1566 C C . GLY A 1 208 ? 15.723 7.480 -5.747 1.00 92.00 208 GLY A C 1
ATOM 1567 O O . GLY A 1 208 ? 14.627 8.015 -5.626 1.00 92.00 208 GLY A O 1
ATOM 1568 N N . ALA A 1 209 ? 16.429 7.585 -6.880 1.00 91.62 209 ALA A N 1
ATOM 1569 C CA . ALA A 1 209 ? 15.971 8.355 -8.041 1.00 91.62 209 ALA A CA 1
ATOM 1570 C C . ALA A 1 209 ? 14.903 7.638 -8.888 1.00 91.62 209 ALA A C 1
ATOM 1572 O O . ALA A 1 209 ? 14.219 8.285 -9.682 1.00 91.62 209 ALA A O 1
ATOM 1573 N N . VAL A 1 210 ? 14.788 6.314 -8.753 1.00 92.75 210 VAL A N 1
ATOM 1574 C CA . VAL A 1 210 ? 13.812 5.492 -9.475 1.00 92.75 210 VAL A CA 1
ATOM 1575 C C . VAL A 1 210 ? 12.699 5.131 -8.507 1.00 92.75 210 VAL A C 1
ATOM 1577 O O . VAL A 1 210 ? 12.954 4.531 -7.469 1.00 92.75 210 VAL A O 1
ATOM 1580 N N . TRP A 1 211 ? 11.472 5.511 -8.848 1.00 93.31 211 TRP A N 1
ATOM 1581 C CA . TRP A 1 211 ? 10.292 5.093 -8.101 1.00 93.31 211 TRP A CA 1
ATOM 1582 C C . TRP A 1 211 ? 9.843 3.718 -8.615 1.00 93.31 211 TRP A C 1
ATOM 1584 O O . TRP A 1 211 ? 9.619 3.559 -9.824 1.00 93.31 211 TRP A O 1
ATOM 1594 N N . SER A 1 212 ? 9.698 2.752 -7.709 1.00 94.44 212 SER A N 1
ATOM 1595 C CA . SER A 1 212 ? 9.251 1.381 -7.982 1.00 94.44 212 SER A CA 1
ATOM 1596 C C . SER A 1 212 ? 8.448 0.814 -6.810 1.00 94.44 212 SER A C 1
ATOM 1598 O O . SER A 1 212 ? 8.573 1.297 -5.686 1.00 94.44 212 SER A O 1
ATOM 1600 N N . ASP A 1 213 ? 7.682 -0.240 -7.069 1.00 95.06 213 ASP A N 1
ATOM 1601 C CA . ASP A 1 213 ? 7.099 -1.125 -6.052 1.00 95.06 213 ASP A CA 1
ATOM 1602 C C . ASP A 1 213 ? 7.441 -2.597 -6.366 1.00 95.06 213 ASP A C 1
ATOM 1604 O O . ASP A 1 213 ? 8.021 -2.900 -7.412 1.00 95.06 213 ASP A O 1
ATOM 1608 N N . HIS A 1 214 ? 7.074 -3.533 -5.485 1.00 95.56 214 HIS A N 1
ATOM 1609 C CA . HIS A 1 214 ? 7.392 -4.960 -5.673 1.00 95.56 214 HIS A CA 1
ATOM 1610 C C . HIS A 1 214 ? 6.802 -5.580 -6.939 1.00 95.56 214 HIS A C 1
ATOM 1612 O O . HIS A 1 214 ? 7.319 -6.586 -7.429 1.00 95.56 214 HIS A O 1
ATOM 1618 N N . ALA A 1 215 ? 5.737 -5.005 -7.501 1.00 95.94 215 ALA A N 1
ATOM 1619 C CA . ALA A 1 215 ? 5.155 -5.520 -8.733 1.00 95.94 215 ALA A CA 1
ATOM 1620 C C . ALA A 1 215 ? 6.123 -5.377 -9.924 1.00 95.94 215 ALA A C 1
ATOM 1622 O O . ALA A 1 215 ? 6.000 -6.119 -10.903 1.00 95.94 215 ALA A O 1
ATOM 1623 N N . ASP A 1 216 ? 7.094 -4.461 -9.838 1.00 97.44 216 ASP A N 1
ATOM 1624 C CA . ASP A 1 216 ? 8.096 -4.193 -10.873 1.00 97.44 216 ASP A CA 1
ATOM 1625 C C . ASP A 1 216 ? 9.253 -5.221 -10.884 1.00 97.44 216 ASP A C 1
ATOM 1627 O O . ASP A 1 216 ? 9.949 -5.375 -11.897 1.00 97.44 216 ASP A O 1
ATOM 1631 N N . ASP A 1 217 ? 9.445 -5.977 -9.797 1.00 96.69 217 ASP A N 1
ATOM 1632 C CA . ASP A 1 217 ? 10.568 -6.911 -9.628 1.00 96.69 217 ASP A CA 1
ATOM 1633 C C . ASP A 1 217 ? 10.554 -8.019 -10.684 1.00 96.69 217 ASP A C 1
ATOM 1635 O O . ASP A 1 217 ? 11.550 -8.283 -11.368 1.00 96.69 217 ASP A O 1
ATOM 1639 N N . ARG A 1 218 ? 9.396 -8.667 -10.849 1.00 96.19 218 ARG A N 1
ATOM 1640 C CA . ARG A 1 218 ? 9.227 -9.778 -11.789 1.00 96.19 218 ARG A CA 1
ATOM 1641 C C . ARG A 1 218 ? 9.411 -9.356 -13.250 1.00 96.19 218 ARG A C 1
ATOM 1643 O O . ARG A 1 218 ? 10.256 -9.970 -13.901 1.00 96.19 218 ARG A O 1
ATOM 1650 N N . PRO A 1 219 ? 8.690 -8.361 -13.806 1.00 97.12 219 PRO A N 1
ATOM 1651 C CA . PRO A 1 219 ? 8.900 -7.960 -15.196 1.00 97.12 219 PRO A CA 1
ATOM 1652 C C . PRO A 1 219 ? 10.347 -7.518 -15.452 1.00 97.12 219 PRO A C 1
ATOM 1654 O O . PRO A 1 219 ? 10.911 -7.858 -16.491 1.00 97.12 219 PRO A O 1
ATOM 1657 N N . THR A 1 220 ? 10.998 -6.857 -14.488 1.00 97.88 220 THR A N 1
ATOM 1658 C CA . THR A 1 220 ? 12.423 -6.501 -14.591 1.00 97.88 220 THR A CA 1
ATOM 1659 C C . THR A 1 220 ? 13.325 -7.736 -14.662 1.00 97.88 220 THR A C 1
ATOM 1661 O O . THR A 1 220 ? 14.225 -7.801 -15.505 1.00 97.88 220 THR A O 1
ATOM 1664 N N . LEU A 1 221 ? 13.068 -8.751 -13.830 1.00 97.19 221 LEU A N 1
ATOM 1665 C CA . LEU A 1 221 ? 13.775 -10.031 -13.886 1.00 97.19 221 LEU A CA 1
ATOM 1666 C C . LEU A 1 221 ? 13.551 -10.749 -15.227 1.00 97.19 221 LEU A C 1
ATOM 1668 O O . LEU A 1 221 ? 14.498 -11.298 -15.792 1.00 97.19 221 LEU A O 1
ATOM 1672 N N . MET A 1 222 ? 12.326 -10.726 -15.756 1.00 96.56 222 MET A N 1
ATOM 1673 C CA . MET A 1 222 ? 11.996 -11.352 -17.040 1.00 96.56 222 MET A CA 1
ATOM 1674 C C . MET A 1 222 ? 12.731 -10.678 -18.204 1.00 96.56 222 MET A C 1
ATOM 1676 O O . MET A 1 222 ? 13.326 -11.384 -19.020 1.00 96.56 222 MET A O 1
ATOM 1680 N N . ALA A 1 223 ? 12.797 -9.342 -18.226 1.00 96.31 223 ALA A N 1
ATOM 1681 C CA . ALA A 1 223 ? 13.584 -8.586 -19.204 1.00 96.31 223 ALA A CA 1
ATOM 1682 C C . ALA A 1 223 ? 15.081 -8.954 -19.153 1.00 96.31 223 ALA A C 1
ATOM 1684 O O . ALA A 1 223 ? 15.688 -9.275 -20.173 1.00 96.31 223 ALA A O 1
ATOM 1685 N N . LEU A 1 224 ? 15.672 -9.017 -17.952 1.00 97.12 224 LEU A N 1
ATOM 1686 C CA . LEU A 1 224 ? 17.072 -9.429 -17.754 1.00 97.12 224 LEU A CA 1
ATOM 1687 C C . LEU A 1 224 ? 17.369 -10.853 -18.253 1.00 97.12 224 LEU A C 1
ATOM 1689 O O . LEU A 1 224 ? 18.489 -11.140 -18.682 1.00 97.12 224 LEU A O 1
ATOM 1693 N N . LEU A 1 225 ? 16.385 -11.750 -18.175 1.00 95.19 225 LEU A N 1
ATOM 1694 C CA . LEU A 1 225 ? 16.497 -13.141 -18.617 1.00 95.19 225 LEU A CA 1
ATOM 1695 C C . LEU A 1 225 ? 16.159 -13.337 -20.104 1.00 95.19 225 LEU A C 1
ATOM 1697 O O . LEU A 1 225 ? 16.350 -14.440 -20.618 1.00 95.19 225 LEU A O 1
ATOM 1701 N N . GLY A 1 226 ? 15.655 -12.307 -20.792 1.00 94.56 226 GLY A N 1
ATOM 1702 C CA . GLY A 1 226 ? 15.113 -12.439 -22.147 1.00 94.56 226 GLY A CA 1
ATOM 1703 C C . GLY A 1 226 ? 13.879 -13.347 -22.203 1.00 94.56 226 GLY A C 1
ATOM 1704 O O . GLY A 1 226 ? 13.667 -14.054 -23.189 1.00 94.56 226 GLY A O 1
ATOM 1705 N N . LEU A 1 227 ? 13.101 -13.379 -21.121 1.00 95.25 227 LEU A N 1
ATOM 1706 C CA . LEU A 1 227 ? 11.877 -14.160 -20.988 1.00 95.25 227 LEU A CA 1
ATOM 1707 C C . LEU A 1 227 ? 10.655 -13.237 -20.970 1.00 95.25 227 LEU A C 1
ATOM 1709 O O . LEU A 1 227 ? 10.762 -12.022 -20.838 1.00 95.25 227 LEU A O 1
ATOM 1713 N N . ARG A 1 228 ? 9.472 -13.841 -21.066 1.00 94.19 228 ARG A N 1
ATOM 1714 C CA . ARG A 1 228 ? 8.188 -13.168 -20.860 1.00 94.19 228 ARG A CA 1
ATOM 1715 C C . ARG A 1 228 ? 7.252 -14.063 -20.065 1.00 94.19 228 ARG A C 1
ATOM 1717 O O . ARG A 1 228 ? 7.341 -15.288 -20.172 1.00 94.19 228 ARG A O 1
ATOM 1724 N N . ASP A 1 229 ? 6.365 -13.445 -19.306 1.00 93.44 229 ASP A N 1
ATOM 1725 C CA . ASP A 1 229 ? 5.278 -14.149 -18.637 1.00 93.44 229 ASP A CA 1
ATOM 1726 C C . ASP A 1 229 ? 4.168 -14.552 -19.619 1.00 93.44 229 ASP A C 1
ATOM 1728 O O . ASP A 1 229 ? 4.063 -14.030 -20.734 1.00 93.44 229 ASP A O 1
ATOM 1732 N N . ASP A 1 230 ? 3.343 -15.513 -19.204 1.00 92.75 230 ASP A N 1
ATOM 1733 C CA . ASP A 1 230 ? 2.110 -15.924 -19.885 1.00 92.75 230 ASP A CA 1
ATOM 1734 C C . ASP A 1 230 ? 0.881 -15.107 -19.446 1.00 92.75 230 ASP A C 1
ATOM 1736 O O . ASP A 1 230 ? -0.213 -15.285 -19.985 1.00 92.75 230 ASP A O 1
ATOM 1740 N N . TYR A 1 231 ? 1.078 -14.166 -18.521 1.00 91.19 231 TYR A N 1
ATOM 1741 C CA . TYR A 1 231 ? 0.103 -13.178 -18.079 1.00 91.19 231 TYR A CA 1
ATOM 1742 C C . TYR A 1 231 ? 0.678 -11.759 -18.187 1.00 91.19 231 TYR A C 1
ATOM 1744 O O . TYR A 1 231 ? 1.881 -11.563 -18.354 1.00 91.19 231 TYR A O 1
ATOM 1752 N N . VAL A 1 232 ? -0.196 -10.755 -18.109 1.00 89.88 232 VAL A N 1
ATOM 1753 C CA . VAL A 1 232 ? 0.210 -9.345 -18.124 1.00 89.88 232 VAL A CA 1
ATOM 1754 C C . VAL A 1 232 ? 0.570 -8.921 -16.692 1.00 89.88 232 VAL A C 1
ATOM 1756 O O . VAL A 1 232 ? -0.319 -8.935 -15.838 1.00 89.88 232 VAL A O 1
ATOM 1759 N N . PRO A 1 233 ? 1.834 -8.567 -16.396 1.00 91.81 233 PRO A N 1
ATOM 1760 C CA . PRO A 1 233 ? 2.231 -8.142 -15.058 1.00 91.81 233 PRO A CA 1
ATOM 1761 C C . PRO A 1 233 ? 1.641 -6.771 -14.717 1.00 91.81 233 PRO A C 1
ATOM 1763 O O . PRO A 1 233 ? 1.535 -5.917 -15.594 1.00 91.81 233 PRO A O 1
ATOM 1766 N N . GLN A 1 234 ? 1.307 -6.561 -13.438 1.00 88.19 234 GLN A N 1
ATOM 1767 C CA . GLN A 1 234 ? 0.853 -5.271 -12.895 1.00 88.19 234 GLN A CA 1
ATOM 1768 C C . GLN A 1 234 ? 1.989 -4.255 -12.710 1.00 88.19 234 GLN A C 1
ATOM 1770 O O . GLN A 1 234 ? 1.731 -3.061 -12.643 1.00 88.19 234 GLN A O 1
ATOM 1775 N N . GLY A 1 235 ? 3.240 -4.707 -12.630 1.00 94.81 235 GLY A N 1
ATOM 1776 C CA . GLY A 1 235 ? 4.393 -3.812 -12.640 1.00 94.81 235 GLY A CA 1
ATOM 1777 C C . GLY A 1 235 ? 4.893 -3.489 -14.042 1.00 94.81 235 GLY A C 1
ATOM 1778 O O . GLY A 1 235 ? 4.377 -3.972 -15.053 1.00 94.81 235 GLY A O 1
ATOM 1779 N N . ARG A 1 236 ? 5.958 -2.691 -14.089 1.00 96.44 236 ARG A N 1
ATOM 1780 C CA . ARG A 1 236 ? 6.713 -2.348 -15.300 1.00 96.44 236 ARG A CA 1
ATOM 1781 C C . ARG A 1 236 ? 8.147 -2.857 -15.212 1.00 96.44 236 ARG A C 1
ATOM 1783 O O . ARG A 1 236 ? 8.677 -3.101 -14.134 1.00 96.44 236 ARG A O 1
ATOM 1790 N N . VAL A 1 237 ? 8.813 -2.935 -16.358 1.00 97.44 237 VAL A N 1
ATOM 1791 C CA . VAL A 1 237 ? 10.268 -3.114 -16.395 1.00 97.44 237 VAL A CA 1
ATOM 1792 C C . VAL A 1 237 ? 10.949 -1.831 -15.929 1.00 97.44 237 VAL A C 1
ATOM 1794 O O . VAL A 1 237 ? 10.721 -0.768 -16.503 1.00 97.44 237 VAL A O 1
ATOM 1797 N N . LEU A 1 238 ? 11.832 -1.938 -14.936 1.00 97.31 238 LEU A N 1
ATOM 1798 C CA . LEU A 1 238 ? 12.667 -0.834 -14.457 1.00 97.31 238 LEU A CA 1
ATOM 1799 C C . LEU A 1 238 ? 13.827 -0.583 -15.433 1.00 97.31 238 LEU A C 1
ATOM 1801 O O . LEU A 1 238 ? 14.985 -0.912 -15.170 1.00 97.31 238 LEU A O 1
ATOM 1805 N N . SER A 1 239 ? 13.530 -0.032 -16.610 1.00 96.75 239 SER A N 1
ATOM 1806 C CA . SER A 1 239 ? 14.512 0.150 -17.688 1.00 96.75 239 SER A CA 1
ATOM 1807 C C . SER A 1 239 ? 15.707 1.036 -17.293 1.00 96.75 239 SER A C 1
ATOM 1809 O O . SER A 1 239 ? 16.800 0.900 -17.866 1.00 96.75 239 SER A O 1
ATOM 1811 N N . GLU A 1 240 ? 15.519 1.895 -16.285 1.00 95.94 240 GLU A N 1
ATOM 1812 C CA . GLU A 1 240 ? 16.503 2.812 -15.709 1.00 95.94 240 GLU A CA 1
ATOM 1813 C C . GLU A 1 240 ? 17.654 2.087 -14.998 1.00 95.94 240 GLU A C 1
ATOM 1815 O O . GLU A 1 240 ? 18.783 2.582 -15.007 1.00 95.94 240 GLU A O 1
ATOM 1820 N N . VAL A 1 241 ? 17.398 0.907 -14.416 1.00 95.94 241 VAL A N 1
ATOM 1821 C CA . VAL A 1 241 ? 18.411 0.123 -13.677 1.00 95.94 241 VAL A CA 1
ATOM 1822 C C . VAL A 1 241 ? 19.101 -0.934 -14.543 1.00 95.94 241 VAL A C 1
ATOM 1824 O O . VAL A 1 241 ? 20.026 -1.618 -14.098 1.00 95.94 241 VAL A O 1
ATOM 1827 N N . LEU A 1 242 ? 18.702 -1.052 -15.808 1.00 97.12 242 LEU A N 1
ATOM 1828 C CA . LEU A 1 242 ? 19.264 -2.013 -16.754 1.00 97.12 242 LEU A CA 1
ATOM 1829 C C . LEU A 1 242 ? 20.444 -1.413 -17.527 1.00 97.12 242 LEU A C 1
ATOM 1831 O O . LEU A 1 242 ? 20.589 -0.195 -17.665 1.00 97.12 242 LEU A O 1
ATOM 1835 N N . ALA A 1 243 ? 21.332 -2.253 -18.041 1.00 96.38 243 ALA A N 1
ATOM 1836 C CA . ALA A 1 243 ? 22.415 -1.837 -18.924 1.00 96.38 243 ALA A CA 1
ATOM 1837 C C . ALA A 1 243 ? 21.868 -1.498 -20.327 1.00 96.38 243 ALA A C 1
ATOM 1839 O O . ALA A 1 243 ? 20.816 -2.006 -20.724 1.00 96.38 243 ALA A O 1
ATOM 1840 N N . PRO A 1 244 ? 22.551 -0.639 -21.110 1.00 93.38 244 PRO A N 1
ATOM 1841 C CA . PRO A 1 244 ? 22.165 -0.384 -22.496 1.00 93.38 244 P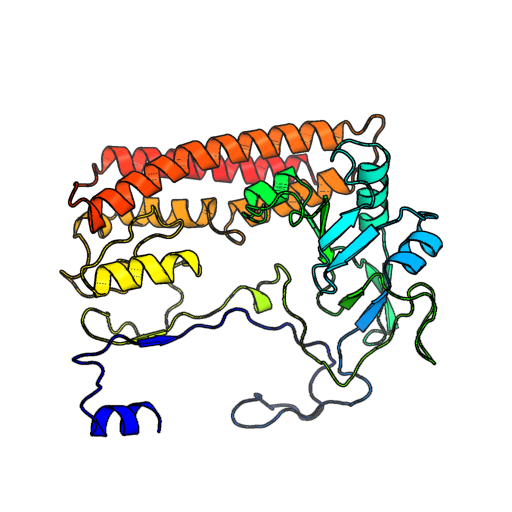RO A CA 1
ATOM 1842 C C . PRO A 1 244 ? 22.040 -1.675 -23.314 1.00 93.38 244 PRO A C 1
ATOM 1844 O O . PRO A 1 244 ? 22.933 -2.519 -23.276 1.00 93.38 244 PRO A O 1
ATOM 1847 N N . GLY A 1 245 ? 20.945 -1.802 -24.067 1.00 90.94 245 GLY A N 1
ATOM 1848 C CA . GLY A 1 245 ? 20.678 -2.952 -24.937 1.00 90.94 245 GLY A CA 1
ATOM 1849 C C . GLY A 1 245 ? 20.072 -4.176 -24.245 1.00 90.94 245 GLY A C 1
ATOM 1850 O O . GLY A 1 245 ? 19.905 -5.192 -24.909 1.00 90.94 245 GLY A O 1
ATOM 1851 N N . VAL A 1 246 ? 19.763 -4.095 -22.946 1.00 94.94 246 VAL A N 1
ATOM 1852 C CA . VAL A 1 246 ? 19.042 -5.159 -22.224 1.00 94.94 246 VAL A CA 1
ATOM 1853 C C . VAL A 1 246 ? 17.541 -5.031 -22.446 1.00 94.94 246 VAL A C 1
ATOM 1855 O O . VAL A 1 246 ? 16.940 -5.943 -22.991 1.00 94.94 246 VAL A O 1
ATOM 1858 N N . ALA A 1 247 ? 16.972 -3.886 -22.070 1.00 94.44 247 ALA A N 1
ATOM 1859 C CA . ALA A 1 247 ? 15.579 -3.557 -22.348 1.00 94.44 247 ALA A CA 1
ATOM 1860 C C . ALA A 1 247 ? 15.430 -2.828 -23.686 1.00 94.44 247 ALA A C 1
ATOM 1862 O O . ALA A 1 247 ? 16.393 -2.255 -24.218 1.00 94.44 247 ALA A O 1
ATOM 1863 N N . SER A 1 248 ? 14.198 -2.803 -24.188 1.00 94.88 248 SER A N 1
ATOM 1864 C CA . SER A 1 248 ? 13.815 -2.057 -25.379 1.00 94.88 248 SER A CA 1
ATOM 1865 C C . SER A 1 248 ? 14.260 -0.587 -25.284 1.00 94.88 248 SER A C 1
ATOM 1867 O O . SER A 1 248 ? 14.030 0.072 -24.263 1.00 94.88 248 SER A O 1
ATOM 1869 N N . PRO A 1 249 ? 14.890 -0.023 -26.336 1.00 94.31 249 PRO A N 1
ATOM 1870 C CA . PRO A 1 249 ? 15.292 1.382 -26.341 1.00 94.31 249 PRO A CA 1
ATOM 1871 C C . PRO A 1 249 ? 14.096 2.340 -26.238 1.00 94.31 249 PRO A C 1
ATOM 1873 O O . PRO A 1 249 ? 14.273 3.468 -25.777 1.00 94.31 249 PRO A O 1
ATOM 1876 N N . ASP A 1 250 ? 12.891 1.898 -26.607 1.00 95.50 250 ASP A N 1
ATOM 1877 C CA . ASP A 1 250 ? 11.675 2.714 -26.548 1.00 95.50 250 ASP A CA 1
ATOM 1878 C C . ASP A 1 250 ? 11.282 3.078 -25.108 1.00 95.50 250 ASP A C 1
ATOM 1880 O O . ASP A 1 250 ? 10.836 4.205 -24.863 1.00 95.50 250 ASP A O 1
ATOM 1884 N N . LEU A 1 251 ? 11.548 2.183 -24.144 1.00 96.19 251 LEU A N 1
ATOM 1885 C CA . LEU A 1 251 ? 11.327 2.427 -22.710 1.00 96.19 251 LEU A CA 1
ATOM 1886 C C . LEU A 1 251 ? 12.225 3.542 -22.155 1.00 96.19 251 LEU A C 1
ATOM 1888 O O . LEU A 1 251 ? 11.905 4.181 -21.160 1.00 96.19 251 LEU A O 1
ATOM 1892 N N . ARG A 1 252 ? 13.343 3.837 -22.828 1.00 94.06 252 ARG A N 1
ATOM 1893 C CA . ARG A 1 252 ? 14.302 4.869 -22.402 1.00 94.06 252 ARG A CA 1
ATOM 1894 C C . ARG A 1 252 ? 14.033 6.240 -23.002 1.00 94.06 252 ARG A C 1
ATOM 1896 O O . ARG A 1 252 ? 14.770 7.186 -22.715 1.00 94.06 252 ARG A O 1
ATOM 1903 N N . SER A 1 253 ? 13.015 6.367 -23.851 1.00 95.50 253 SER A N 1
ATOM 1904 C CA . SER A 1 253 ? 12.617 7.674 -24.361 1.00 95.50 253 SER A CA 1
ATOM 1905 C C . SER A 1 253 ? 12.123 8.566 -23.207 1.00 95.50 253 SER A C 1
ATOM 1907 O O . SER A 1 253 ? 11.490 8.072 -22.270 1.00 95.50 253 SER A O 1
ATOM 1909 N N . PRO A 1 254 ? 12.360 9.892 -23.246 1.00 96.88 254 PRO A N 1
ATOM 1910 C CA . PRO A 1 254 ? 11.868 10.797 -22.206 1.00 96.88 254 PRO A CA 1
ATOM 1911 C C . PRO A 1 254 ? 10.352 10.698 -21.972 1.00 96.88 254 PRO A C 1
ATOM 1913 O O . PRO A 1 254 ? 9.891 10.843 -20.841 1.00 96.88 254 PRO A O 1
ATOM 1916 N N . GLN A 1 255 ? 9.585 10.437 -23.034 1.00 98.19 255 GLN A N 1
ATOM 1917 C CA . GLN A 1 255 ? 8.134 10.285 -22.994 1.00 98.19 255 GLN A CA 1
ATOM 1918 C C . GLN A 1 255 ? 7.713 8.978 -22.314 1.00 98.19 255 GLN A C 1
ATOM 1920 O O . GLN A 1 255 ? 6.810 9.017 -21.480 1.00 98.19 255 GLN A O 1
ATOM 1925 N N . ALA A 1 256 ? 8.377 7.855 -22.612 1.00 97.38 256 ALA A N 1
ATOM 1926 C CA . ALA A 1 256 ? 8.118 6.589 -21.927 1.00 97.38 256 ALA A CA 1
ATOM 1927 C C . ALA A 1 256 ? 8.443 6.700 -20.433 1.00 97.38 256 ALA A C 1
ATOM 1929 O O . ALA A 1 256 ? 7.572 6.444 -19.612 1.00 97.38 256 ALA A O 1
ATOM 1930 N N . LEU A 1 257 ? 9.617 7.229 -20.071 1.00 97.00 257 LEU A N 1
ATOM 1931 C CA . LEU A 1 257 ? 10.000 7.420 -18.666 1.00 97.00 257 LEU A CA 1
ATOM 1932 C C . LEU A 1 257 ? 9.034 8.345 -17.905 1.00 97.00 257 LEU A C 1
ATOM 1934 O O . LEU A 1 257 ? 8.785 8.156 -16.716 1.00 97.00 257 LEU A O 1
ATOM 1938 N N . ALA A 1 258 ? 8.486 9.373 -18.563 1.00 98.00 258 ALA A N 1
ATOM 1939 C CA . ALA A 1 258 ? 7.458 10.221 -17.961 1.00 98.00 258 ALA A CA 1
ATOM 1940 C C . ALA A 1 258 ? 6.141 9.466 -17.738 1.00 98.00 258 ALA A C 1
ATOM 1942 O O . ALA A 1 258 ? 5.538 9.599 -16.675 1.00 98.00 258 ALA A O 1
ATOM 1943 N N . MET A 1 259 ? 5.713 8.666 -18.715 1.00 98.31 259 MET A N 1
ATOM 1944 C CA . MET A 1 259 ? 4.530 7.815 -18.598 1.00 98.31 259 MET A CA 1
ATOM 1945 C C . MET A 1 259 ? 4.699 6.756 -17.502 1.00 98.31 259 MET A C 1
ATOM 1947 O O . MET A 1 259 ? 3.787 6.574 -16.707 1.00 98.31 259 MET A O 1
ATOM 1951 N N . GLU A 1 260 ? 5.865 6.115 -17.408 1.00 97.31 260 GLU A N 1
ATOM 1952 C CA . GLU A 1 260 ? 6.196 5.122 -16.379 1.00 97.31 260 GLU A CA 1
ATOM 1953 C C . GLU A 1 260 ? 6.094 5.697 -14.964 1.00 97.31 260 GLU A C 1
ATOM 1955 O O . GLU A 1 260 ? 5.482 5.083 -14.093 1.00 97.31 260 GLU A O 1
ATOM 1960 N N . ARG A 1 261 ? 6.623 6.907 -14.734 1.00 97.44 261 ARG A N 1
ATOM 1961 C CA . ARG A 1 261 ? 6.500 7.575 -13.429 1.00 97.44 261 ARG A CA 1
ATOM 1962 C C . ARG A 1 261 ? 5.043 7.805 -13.037 1.00 97.44 261 ARG A C 1
ATOM 1964 O O . ARG A 1 261 ? 4.676 7.514 -11.904 1.00 97.44 261 ARG A O 1
ATOM 1971 N N . VAL A 1 262 ? 4.217 8.298 -13.962 1.00 98.50 262 VAL A N 1
ATOM 1972 C CA . VAL A 1 262 ? 2.784 8.520 -13.702 1.00 98.50 262 VAL A CA 1
ATOM 1973 C C . VAL A 1 262 ? 2.053 7.197 -13.500 1.00 98.50 262 VAL A C 1
ATOM 1975 O O . VAL A 1 262 ? 1.274 7.083 -12.562 1.00 98.50 262 VAL A O 1
ATOM 1978 N N . TYR A 1 263 ? 2.341 6.185 -14.320 1.00 98.44 263 TYR A N 1
ATOM 1979 C CA . TYR A 1 263 ? 1.784 4.841 -14.180 1.00 98.44 263 TYR A CA 1
ATOM 1980 C C . TYR A 1 263 ? 1.994 4.291 -12.767 1.00 98.44 263 TYR A C 1
ATOM 1982 O O . TYR A 1 263 ? 1.050 3.822 -12.138 1.00 98.44 263 TYR A O 1
ATOM 1990 N N . LYS A 1 264 ? 3.204 4.438 -12.220 1.00 97.56 264 LYS A N 1
ATOM 1991 C CA . LYS A 1 264 ? 3.484 3.985 -10.858 1.00 97.56 264 LYS A CA 1
ATOM 1992 C C . LYS A 1 264 ? 2.737 4.765 -9.776 1.00 97.56 264 LYS A C 1
ATOM 1994 O O . LYS A 1 264 ? 2.295 4.157 -8.812 1.00 97.56 264 LYS A O 1
ATOM 1999 N N . GLN A 1 265 ? 2.529 6.071 -9.951 1.00 98.38 265 GLN A N 1
ATOM 2000 C CA . GLN A 1 265 ? 1.705 6.851 -9.017 1.00 98.38 265 GLN A CA 1
ATOM 2001 C C . GLN A 1 265 ? 0.209 6.497 -9.076 1.00 98.38 265 GLN A C 1
ATOM 2003 O O . GLN A 1 265 ? -0.516 6.822 -8.140 1.00 98.38 265 GLN A O 1
ATOM 2008 N N . LEU A 1 266 ? -0.253 5.860 -10.158 1.00 98.44 266 LEU A N 1
ATOM 2009 C CA . LEU A 1 266 ? -1.640 5.416 -10.337 1.00 98.44 266 LEU A CA 1
ATOM 2010 C C . LEU A 1 266 ? -1.902 3.990 -9.831 1.00 98.44 266 LEU A C 1
ATOM 2012 O O . LEU A 1 266 ? -3.000 3.714 -9.353 1.00 98.44 266 LEU A O 1
ATOM 2016 N N . GLU A 1 267 ? -0.943 3.081 -10.017 1.00 97.31 267 GLU A N 1
ATOM 2017 C CA . GLU A 1 267 ? -1.135 1.643 -9.767 1.00 97.31 267 GLU A CA 1
ATOM 2018 C C . GLU A 1 267 ? -0.580 1.165 -8.432 1.00 97.31 267 GLU A C 1
ATOM 2020 O O . GLU A 1 267 ? -1.091 0.202 -7.875 1.00 97.31 267 GLU A O 1
ATOM 2025 N N . ALA A 1 268 ? 0.473 1.789 -7.909 1.00 96.38 268 ALA A N 1
ATOM 2026 C CA . ALA A 1 268 ? 1.019 1.303 -6.657 1.00 96.38 268 ALA A CA 1
ATOM 2027 C C . ALA A 1 268 ? 0.080 1.646 -5.487 1.00 96.38 268 ALA A C 1
ATOM 2029 O O . ALA A 1 268 ? -0.344 2.803 -5.397 1.00 96.38 268 ALA A O 1
ATOM 2030 N N . PRO A 1 269 ? -0.185 0.713 -4.549 1.00 95.38 269 PRO A N 1
ATOM 2031 C CA . PRO A 1 269 ? -1.060 0.974 -3.401 1.00 95.38 269 PRO A CA 1
ATOM 2032 C C . PRO A 1 269 ? -0.625 2.180 -2.552 1.00 95.38 269 PRO A C 1
ATOM 2034 O O . PRO A 1 269 ? -1.463 2.919 -2.055 1.00 95.38 269 PRO A O 1
ATOM 2037 N N . VAL A 1 270 ? 0.687 2.427 -2.451 1.00 94.62 270 VAL A N 1
ATOM 2038 C CA . VAL A 1 270 ? 1.273 3.592 -1.754 1.00 94.62 270 VAL A CA 1
ATOM 2039 C C . VAL A 1 270 ? 1.785 4.679 -2.713 1.00 94.62 270 VAL A C 1
ATOM 2041 O O . VAL A 1 270 ? 2.554 5.564 -2.329 1.00 94.62 270 VAL A O 1
ATOM 2044 N N . GLY A 1 271 ? 1.395 4.609 -3.988 1.00 96.56 271 GLY A N 1
ATOM 2045 C CA . GLY A 1 271 ? 1.533 5.717 -4.930 1.00 96.56 271 GLY A CA 1
ATOM 2046 C C . GLY A 1 271 ? 0.564 6.848 -4.584 1.00 96.56 271 GLY A C 1
ATOM 2047 O O . GLY A 1 271 ? -0.351 6.666 -3.782 1.00 96.56 271 GLY A O 1
ATOM 2048 N N . GLN A 1 272 ? 0.741 8.020 -5.202 1.00 98.19 272 GLN A N 1
ATOM 2049 C CA . GLN A 1 272 ? -0.095 9.183 -4.898 1.00 98.19 272 GLN A CA 1
ATOM 2050 C C . GLN A 1 272 ? -1.597 8.866 -4.951 1.00 98.19 272 GLN A C 1
ATOM 2052 O O . GLN A 1 272 ? -2.308 9.236 -4.028 1.00 98.19 272 GLN A O 1
ATOM 2057 N N . LEU A 1 273 ? -2.076 8.150 -5.978 1.00 98.75 273 LEU A N 1
ATOM 2058 C CA . LEU A 1 273 ? -3.498 7.825 -6.085 1.00 98.75 273 LEU A CA 1
ATOM 2059 C C . LEU A 1 273 ? -4.010 7.063 -4.862 1.00 98.75 273 LEU A C 1
ATOM 2061 O O . LEU A 1 273 ? -5.010 7.490 -4.301 1.00 98.75 273 LEU A O 1
ATOM 2065 N N . GLY A 1 274 ? -3.331 5.986 -4.459 1.00 98.25 274 GLY A N 1
ATOM 2066 C CA . GLY A 1 274 ? -3.758 5.163 -3.326 1.00 98.25 274 GLY A CA 1
ATOM 2067 C C . GLY A 1 274 ? -3.738 5.925 -2.002 1.00 98.25 274 GLY A C 1
ATOM 2068 O O . GLY A 1 274 ? -4.646 5.780 -1.193 1.00 98.25 274 GLY A O 1
ATOM 2069 N N . ILE A 1 275 ? -2.759 6.813 -1.806 1.00 97.94 275 ILE A N 1
ATOM 2070 C CA . ILE A 1 275 ? -2.676 7.646 -0.601 1.00 97.94 275 ILE A CA 1
ATOM 2071 C C . ILE A 1 275 ? -3.808 8.689 -0.547 1.00 97.94 275 ILE A C 1
ATOM 2073 O O . ILE A 1 275 ? -4.486 8.778 0.480 1.00 97.94 275 ILE A O 1
ATOM 2077 N N . GLU A 1 276 ? -4.076 9.420 -1.639 1.00 98.75 276 GLU A N 1
ATOM 2078 C CA . GLU A 1 276 ? -5.177 10.402 -1.649 1.00 98.75 276 GLU A CA 1
ATOM 2079 C C . GLU A 1 276 ? -6.543 9.703 -1.505 1.00 98.75 276 GLU A C 1
ATOM 2081 O O . GLU A 1 276 ? -7.430 10.177 -0.790 1.00 98.75 276 GLU A O 1
ATOM 2086 N N . THR A 1 277 ? -6.740 8.556 -2.171 1.00 98.88 277 THR A N 1
ATOM 2087 C CA . THR A 1 277 ? -8.017 7.834 -2.102 1.00 98.88 277 THR A CA 1
ATOM 2088 C C . THR A 1 277 ? -8.243 7.189 -0.742 1.00 98.88 277 THR A C 1
ATOM 2090 O O . THR A 1 277 ? -9.370 7.228 -0.247 1.00 98.88 277 THR A O 1
ATOM 2093 N N . LEU A 1 278 ? -7.192 6.709 -0.072 1.00 98.75 278 LEU A N 1
ATOM 2094 C CA . LEU A 1 278 ? -7.287 6.186 1.288 1.00 98.75 278 LEU A CA 1
ATOM 2095 C C . LEU A 1 278 ? -7.707 7.276 2.281 1.00 98.75 278 LEU A C 1
ATOM 2097 O O . LEU A 1 278 ? -8.575 7.048 3.130 1.00 98.75 278 LEU A O 1
ATOM 2101 N N . MET A 1 279 ? -7.157 8.484 2.150 1.00 98.62 279 MET A N 1
ATOM 2102 C CA . MET A 1 279 ? -7.583 9.636 2.948 1.00 98.62 279 MET A CA 1
ATOM 2103 C C . MET A 1 279 ? -9.048 10.006 2.673 1.00 98.62 279 MET A C 1
ATOM 2105 O O . MET A 1 279 ? -9.833 10.165 3.612 1.00 98.62 279 MET A O 1
ATOM 2109 N N . ALA A 1 280 ? -9.461 10.036 1.404 1.00 98.75 280 ALA A N 1
ATOM 2110 C CA . ALA A 1 280 ? -10.855 10.269 1.031 1.00 98.75 280 ALA A CA 1
ATOM 2111 C C . ALA A 1 280 ? -11.809 9.191 1.589 1.00 98.75 280 ALA A C 1
ATOM 2113 O O . ALA A 1 280 ? -12.867 9.513 2.133 1.00 98.75 280 ALA A O 1
ATOM 2114 N N . SER A 1 281 ? -11.431 7.912 1.484 1.00 98.81 281 SER A N 1
ATOM 2115 C CA . SER A 1 281 ? -12.166 6.774 2.046 1.00 98.81 281 SER A CA 1
ATOM 2116 C C . SER A 1 281 ? -12.308 6.918 3.557 1.00 98.81 281 SER A C 1
ATOM 2118 O O . SER A 1 281 ? -13.402 6.753 4.088 1.00 98.81 281 SER A O 1
ATOM 2120 N N . THR A 1 282 ? -11.243 7.321 4.246 1.00 98.69 282 THR A N 1
ATOM 2121 C CA . THR A 1 282 ? -11.262 7.541 5.697 1.00 98.69 282 THR A CA 1
ATOM 2122 C C . THR A 1 282 ? -12.325 8.565 6.095 1.00 98.69 282 THR A C 1
ATOM 2124 O O . THR A 1 282 ? -13.166 8.274 6.949 1.00 98.69 282 THR A O 1
ATOM 2127 N N . GLY A 1 283 ? -12.356 9.727 5.432 1.00 98.12 283 GLY A N 1
ATOM 2128 C CA . GLY A 1 283 ? -13.384 10.747 5.666 1.00 98.12 283 GLY A CA 1
ATOM 2129 C C . GLY A 1 283 ? -14.800 10.253 5.353 1.00 98.12 283 GLY A C 1
ATOM 2130 O O . GLY A 1 283 ? -15.724 10.436 6.148 1.00 98.12 283 GLY A O 1
ATOM 2131 N N . ALA A 1 284 ? -14.965 9.537 4.238 1.00 98.12 284 ALA A N 1
ATOM 2132 C CA . ALA A 1 284 ? -16.244 8.957 3.832 1.00 98.12 284 ALA A CA 1
ATOM 2133 C C . ALA A 1 284 ? -16.778 7.923 4.837 1.00 98.12 284 ALA A C 1
ATOM 2135 O O . ALA A 1 284 ? -17.979 7.879 5.117 1.00 98.12 284 ALA A O 1
ATOM 2136 N N . LEU A 1 285 ? -15.899 7.074 5.373 1.00 98.38 285 LEU A N 1
ATOM 2137 C CA . LEU A 1 285 ? -16.273 6.026 6.315 1.00 98.38 285 LEU A CA 1
ATOM 2138 C C . LEU A 1 285 ? -16.577 6.578 7.708 1.00 98.38 285 LEU A C 1
ATOM 2140 O O . LEU A 1 285 ? -17.526 6.107 8.330 1.00 98.38 285 LEU A O 1
ATOM 2144 N N . ALA A 1 286 ? -15.851 7.607 8.147 1.00 97.38 286 ALA A N 1
ATOM 2145 C CA . ALA A 1 286 ? -16.084 8.273 9.426 1.00 97.38 286 ALA A CA 1
ATOM 2146 C C . ALA A 1 286 ? -17.354 9.150 9.446 1.00 97.38 286 ALA A C 1
ATOM 2148 O O . ALA A 1 286 ? -17.904 9.419 10.516 1.00 97.38 286 ALA A O 1
ATOM 2149 N N . ALA A 1 287 ? -17.842 9.600 8.284 1.00 96.19 287 ALA A N 1
ATOM 2150 C CA . ALA A 1 287 ? -19.006 10.476 8.191 1.00 96.19 287 ALA A CA 1
ATOM 2151 C C . ALA A 1 287 ? -20.302 9.823 8.718 1.00 96.19 287 ALA A C 1
ATOM 2153 O O . ALA A 1 287 ? -20.633 8.682 8.387 1.00 96.19 287 ALA A O 1
ATOM 2154 N N . GLY A 1 288 ? -21.063 10.587 9.511 1.00 93.25 288 GLY A N 1
ATOM 2155 C CA . GLY A 1 288 ? -22.321 10.173 10.148 1.00 93.25 288 GLY A CA 1
ATOM 2156 C C . GLY A 1 288 ? -23.500 11.104 9.863 1.00 93.25 288 GLY A C 1
ATOM 2157 O O . GLY A 1 288 ? -24.308 11.369 10.754 1.00 93.25 288 GLY A O 1
ATOM 2158 N N . ASP A 1 289 ? -23.580 11.654 8.652 1.00 94.50 289 ASP A N 1
ATOM 2159 C CA . ASP A 1 289 ? -24.669 12.541 8.241 1.00 94.50 289 ASP A CA 1
ATOM 2160 C C . ASP A 1 289 ? -25.966 11.781 7.867 1.00 94.50 289 ASP A C 1
ATOM 2162 O O . ASP A 1 289 ? -25.937 10.579 7.578 1.00 94.50 289 ASP A O 1
ATOM 2166 N N . PRO A 1 290 ? -27.140 12.451 7.894 1.00 94.81 290 PRO A N 1
ATOM 2167 C CA . PRO A 1 290 ? -28.420 11.803 7.627 1.00 94.81 290 PRO A CA 1
ATOM 2168 C C . PRO A 1 290 ? -28.472 11.107 6.263 1.00 94.81 290 PRO A C 1
ATOM 2170 O O . PRO A 1 290 ? -28.379 11.746 5.217 1.00 94.81 290 PRO A O 1
ATOM 2173 N N . GLY A 1 291 ? -28.717 9.797 6.287 1.00 94.19 291 GLY A N 1
ATOM 2174 C CA . GLY A 1 291 ? -28.835 8.991 5.074 1.00 94.19 291 GLY A CA 1
ATOM 2175 C C . GLY A 1 291 ? -27.502 8.661 4.401 1.00 94.19 291 GLY A C 1
ATOM 2176 O O . GLY A 1 291 ? -27.532 8.297 3.229 1.00 94.19 291 GLY A O 1
ATOM 2177 N N . ASP A 1 292 ? -26.370 8.782 5.111 1.00 96.38 292 ASP A N 1
ATOM 2178 C CA . ASP A 1 292 ? -25.033 8.456 4.593 1.00 96.38 292 ASP A CA 1
ATOM 2179 C C . ASP A 1 292 ? -24.709 9.223 3.289 1.00 96.38 292 ASP A C 1
ATOM 2181 O O . ASP A 1 292 ? -24.107 8.686 2.353 1.00 96.38 292 ASP A O 1
ATOM 2185 N N . ALA A 1 293 ? -25.127 10.491 3.189 1.00 96.88 293 ALA A N 1
ATOM 2186 C CA . ALA A 1 293 ? -24.997 11.270 1.963 1.00 96.88 293 ALA A CA 1
ATOM 2187 C C . ALA A 1 293 ? -23.529 11.575 1.631 1.00 96.88 293 ALA A C 1
ATOM 2189 O O . ALA A 1 293 ? -23.158 11.483 0.457 1.00 96.88 293 ALA A O 1
ATOM 2190 N N . THR A 1 294 ? -22.688 11.874 2.629 1.00 96.94 294 THR A N 1
ATOM 2191 C CA . THR A 1 294 ? -21.238 12.059 2.413 1.00 96.94 294 THR A CA 1
ATOM 2192 C C . THR A 1 294 ? -20.603 10.770 1.906 1.00 96.94 294 THR A C 1
ATOM 2194 O O . THR A 1 294 ? -19.944 10.779 0.868 1.00 96.94 294 THR A O 1
ATOM 2197 N N . TYR A 1 295 ? -20.876 9.642 2.570 1.00 97.81 295 TYR A N 1
ATOM 2198 C CA . TYR A 1 295 ? -20.395 8.324 2.148 1.00 97.81 295 TYR A CA 1
ATOM 2199 C C . TYR A 1 295 ? -20.791 8.004 0.704 1.00 97.81 295 TYR A C 1
ATOM 2201 O O . TYR A 1 295 ? -19.939 7.643 -0.108 1.00 97.81 295 TYR A O 1
ATOM 2209 N N . GLY A 1 296 ? -22.068 8.189 0.354 1.00 98.06 296 GLY A N 1
ATOM 2210 C CA . GLY A 1 296 ? -22.567 7.924 -0.994 1.00 98.06 296 GLY A CA 1
ATOM 2211 C C . GLY A 1 296 ? -21.892 8.792 -2.061 1.00 98.06 296 GLY A C 1
ATOM 2212 O O . GLY A 1 296 ? -21.510 8.287 -3.119 1.00 98.06 296 GLY A O 1
ATOM 2213 N N . GLN A 1 297 ? -21.702 10.086 -1.786 1.00 98.19 297 GLN A N 1
ATOM 2214 C CA . GLN A 1 297 ? -21.043 11.011 -2.715 1.00 98.19 297 GLN A CA 1
ATOM 2215 C C . GLN A 1 297 ? -19.554 10.691 -2.877 1.00 98.19 297 GLN A C 1
ATOM 2217 O O . GLN A 1 297 ? -19.066 10.611 -4.007 1.00 98.19 297 GLN A O 1
ATOM 2222 N N . CYS A 1 298 ? -18.851 10.442 -1.774 1.00 98.50 298 CYS A N 1
ATOM 2223 C CA . CYS A 1 298 ? -17.443 10.066 -1.781 1.00 98.50 298 CYS A CA 1
ATOM 2224 C C . CYS A 1 298 ? -17.200 8.742 -2.503 1.00 98.50 298 CYS A C 1
ATOM 2226 O O . CYS A 1 298 ? -16.366 8.681 -3.404 1.00 98.50 298 CYS A O 1
ATOM 2228 N N . ASN A 1 299 ? -17.988 7.702 -2.221 1.00 98.19 299 ASN A N 1
ATOM 2229 C CA . ASN A 1 299 ? -17.854 6.418 -2.911 1.00 98.19 299 ASN A CA 1
ATOM 2230 C C . ASN A 1 299 ? -18.143 6.503 -4.410 1.00 98.19 299 ASN A C 1
ATOM 2232 O O . ASN A 1 299 ? -17.512 5.791 -5.200 1.00 98.19 299 ASN A O 1
ATOM 2236 N N . ALA A 1 300 ? -19.064 7.375 -4.828 1.00 98.69 300 ALA A N 1
ATOM 2237 C CA . ALA A 1 300 ? -19.299 7.632 -6.244 1.00 98.69 300 ALA A CA 1
ATOM 2238 C C . ALA A 1 300 ? -18.075 8.290 -6.909 1.00 98.69 300 ALA A C 1
ATOM 2240 O O . ALA A 1 300 ? -17.698 7.901 -8.020 1.00 98.69 300 ALA A O 1
ATOM 2241 N N . GLN A 1 301 ? -17.424 9.243 -6.232 1.00 98.75 301 GLN A N 1
ATOM 2242 C CA . GLN A 1 301 ? -16.198 9.879 -6.724 1.00 98.75 301 GLN A CA 1
ATOM 2243 C C . GLN A 1 301 ? -15.019 8.901 -6.759 1.00 98.75 301 GLN A C 1
ATOM 2245 O O . GLN A 1 301 ? -14.417 8.740 -7.820 1.00 98.75 301 GLN A O 1
ATOM 2250 N N . LEU A 1 302 ? -14.766 8.169 -5.672 1.00 98.88 302 LEU A N 1
ATOM 2251 C CA . LEU A 1 302 ? -13.742 7.123 -5.587 1.00 98.88 302 LEU A CA 1
ATOM 2252 C C . LEU A 1 302 ? -13.920 6.065 -6.682 1.00 98.88 302 LEU A C 1
ATOM 2254 O O . LEU A 1 302 ? -12.981 5.725 -7.402 1.00 98.88 302 LEU A O 1
ATOM 2258 N N . SER A 1 303 ? -15.153 5.601 -6.902 1.00 98.81 303 SER A N 1
ATOM 2259 C CA . SER A 1 303 ? -15.445 4.659 -7.986 1.00 98.81 303 SER A CA 1
ATOM 2260 C C . SER A 1 303 ? -15.194 5.259 -9.368 1.00 98.81 303 SER A C 1
ATOM 2262 O O . SER A 1 303 ? -14.669 4.583 -10.252 1.00 98.81 303 SER A O 1
ATOM 2264 N N . SER A 1 304 ? -15.524 6.537 -9.565 1.00 98.81 304 SER A N 1
ATOM 2265 C CA . SER A 1 304 ? -15.223 7.252 -10.805 1.00 98.81 304 SER A CA 1
ATOM 2266 C C . SER A 1 304 ? -13.718 7.420 -11.036 1.00 98.81 304 SER A C 1
ATOM 2268 O O . SER A 1 304 ? -13.271 7.291 -12.177 1.00 98.81 304 SER A O 1
ATOM 2270 N N . VAL A 1 305 ? -12.942 7.715 -9.990 1.00 98.88 305 VAL A N 1
ATOM 2271 C CA . VAL A 1 305 ? -11.475 7.796 -10.042 1.00 98.88 305 VAL A CA 1
ATOM 2272 C C . VAL A 1 305 ? -10.896 6.435 -10.414 1.00 98.88 305 VAL A C 1
ATOM 2274 O O . VAL A 1 305 ? -10.169 6.355 -11.401 1.00 98.88 305 VAL A O 1
ATOM 2277 N N . GLY A 1 306 ? -11.310 5.362 -9.734 1.00 98.75 306 GLY A N 1
ATOM 2278 C CA . GLY A 1 306 ? -10.859 3.997 -10.027 1.00 98.75 306 GLY A CA 1
ATOM 2279 C C . GLY A 1 306 ? -11.140 3.557 -11.460 1.00 98.75 306 GLY A C 1
ATOM 2280 O O . GLY A 1 306 ? -10.240 3.103 -12.153 1.00 98.75 306 GLY A O 1
ATOM 2281 N N . ASN A 1 307 ? -12.350 3.795 -11.971 1.00 98.75 307 ASN A N 1
ATOM 2282 C CA . ASN A 1 307 ? -12.677 3.436 -13.355 1.00 98.75 307 ASN A CA 1
ATOM 2283 C C . ASN A 1 307 ? -11.812 4.189 -14.385 1.00 98.75 307 ASN A C 1
ATOM 2285 O O . ASN A 1 307 ? -11.473 3.646 -15.437 1.00 98.75 307 ASN A O 1
ATOM 2289 N N . GLN A 1 308 ? -11.466 5.453 -14.114 1.00 98.75 308 GLN A N 1
ATOM 2290 C CA . GLN A 1 308 ? -10.576 6.219 -14.992 1.00 98.75 308 GLN A CA 1
ATOM 2291 C C . GLN A 1 308 ? -9.126 5.760 -14.881 1.00 98.75 308 GLN A C 1
ATOM 2293 O O . GLN A 1 308 ? -8.454 5.647 -15.908 1.00 98.75 308 GLN A O 1
ATOM 2298 N N . ARG A 1 309 ? -8.675 5.472 -13.655 1.00 98.75 309 ARG A N 1
ATOM 2299 C CA . ARG A 1 309 ? -7.380 4.864 -13.358 1.00 98.75 309 ARG A CA 1
ATOM 2300 C C . ARG A 1 309 ? -7.213 3.590 -14.176 1.00 98.75 309 ARG A C 1
ATOM 2302 O O . ARG A 1 309 ? -6.326 3.551 -15.022 1.00 98.75 309 ARG A O 1
ATOM 2309 N N . ASP A 1 310 ? -8.129 2.635 -14.038 1.00 98.50 310 ASP A N 1
ATOM 2310 C CA . ASP A 1 310 ? -8.071 1.337 -14.719 1.00 98.50 310 ASP A CA 1
ATOM 2311 C C . ASP A 1 310 ? -8.002 1.499 -16.248 1.00 98.50 310 ASP A C 1
ATOM 2313 O O . ASP A 1 310 ? -7.181 0.870 -16.921 1.00 98.50 310 ASP A O 1
ATOM 2317 N N . ALA A 1 311 ? -8.822 2.391 -16.818 1.00 98.50 311 ALA A N 1
ATOM 2318 C CA . ALA A 1 311 ? -8.854 2.635 -18.259 1.00 98.50 311 ALA A CA 1
ATOM 2319 C C . ALA A 1 311 ? -7.546 3.240 -18.803 1.00 98.50 311 ALA A C 1
ATOM 2321 O O . ALA A 1 311 ? -7.112 2.904 -19.910 1.00 98.50 311 ALA A O 1
ATOM 2322 N N . ILE A 1 312 ? -6.925 4.157 -18.057 1.00 98.75 312 ILE A N 1
ATOM 2323 C CA . ILE A 1 312 ? -5.687 4.832 -18.467 1.00 98.75 312 ILE A CA 1
ATOM 2324 C C . ILE A 1 312 ? -4.479 3.930 -18.217 1.00 98.75 312 ILE A C 1
ATOM 2326 O O . ILE A 1 312 ? -3.672 3.733 -19.130 1.00 98.75 312 ILE A O 1
ATOM 2330 N N . ALA A 1 313 ? -4.384 3.341 -17.029 1.00 98.12 313 ALA A N 1
ATOM 2331 C CA . ALA A 1 313 ? -3.282 2.483 -16.631 1.00 98.12 313 ALA A CA 1
ATOM 2332 C C . ALA A 1 313 ? -3.196 1.221 -17.496 1.00 98.12 313 ALA A C 1
ATOM 2334 O O . ALA A 1 313 ? -2.104 0.878 -17.942 1.00 98.12 313 ALA A O 1
ATOM 2335 N N . SER A 1 314 ? -4.328 0.613 -17.874 1.00 98.00 314 SER A N 1
ATOM 2336 C CA . SER A 1 314 ? -4.338 -0.520 -18.817 1.00 98.00 314 SER A CA 1
ATOM 2337 C C . SER A 1 314 ? -3.700 -0.164 -20.165 1.00 98.00 314 SER A C 1
ATOM 2339 O O . SER A 1 314 ? -2.990 -0.968 -20.767 1.00 98.00 314 SER A O 1
ATOM 2341 N N . ARG A 1 315 ? -3.918 1.064 -20.660 1.00 98.38 315 ARG A N 1
ATOM 2342 C CA . ARG A 1 315 ? -3.321 1.534 -21.923 1.00 98.38 315 ARG A CA 1
ATOM 2343 C C . ARG A 1 315 ? -1.833 1.837 -21.772 1.00 98.38 315 ARG A C 1
ATOM 2345 O O . ARG A 1 315 ? -1.077 1.542 -22.693 1.00 98.38 315 ARG A O 1
ATOM 2352 N N . MET A 1 316 ? -1.420 2.411 -20.640 1.00 98.62 316 MET A N 1
ATOM 2353 C CA . MET A 1 316 ? -0.002 2.615 -20.322 1.00 98.62 316 MET A CA 1
ATOM 2354 C C . MET A 1 316 ? 0.725 1.270 -20.253 1.00 98.62 316 MET A C 1
ATOM 2356 O O . MET A 1 316 ? 1.692 1.061 -20.978 1.00 98.62 316 MET A O 1
ATOM 2360 N N . GLN A 1 317 ? 0.201 0.330 -19.468 1.00 97.56 317 GLN A N 1
ATOM 2361 C CA . GLN A 1 317 ? 0.747 -1.014 -19.303 1.00 97.56 317 GLN A CA 1
ATOM 2362 C C . GLN A 1 317 ? 0.846 -1.765 -20.636 1.00 97.56 317 GLN A C 1
ATOM 2364 O O . GLN A 1 317 ? 1.865 -2.396 -20.906 1.00 97.56 317 GLN A O 1
ATOM 2369 N N . ALA A 1 318 ? -0.162 -1.658 -21.509 1.00 96.88 318 ALA A N 1
ATOM 2370 C CA . ALA A 1 318 ? -0.116 -2.264 -22.838 1.00 96.88 318 ALA A CA 1
ATOM 2371 C C . ALA A 1 318 ? 1.041 -1.724 -23.700 1.00 96.88 318 ALA A C 1
ATOM 2373 O O . ALA A 1 318 ? 1.687 -2.504 -24.397 1.00 96.88 318 ALA A O 1
ATOM 2374 N N . LEU A 1 319 ? 1.334 -0.418 -23.639 1.00 97.69 319 LEU A N 1
ATOM 2375 C CA . LEU A 1 319 ? 2.481 0.163 -24.346 1.00 97.69 319 LEU A CA 1
ATOM 2376 C C . LEU A 1 319 ? 3.813 -0.288 -23.744 1.00 97.69 319 LEU A C 1
ATOM 2378 O O . LEU A 1 319 ? 4.709 -0.668 -24.491 1.00 97.69 319 LEU A O 1
ATOM 2382 N N . LEU A 1 320 ? 3.935 -0.276 -22.413 1.00 97.19 320 LEU A N 1
ATOM 2383 C CA . LEU A 1 320 ? 5.164 -0.671 -21.716 1.00 97.19 320 LEU A CA 1
ATOM 2384 C C . LEU A 1 320 ? 5.499 -2.147 -21.968 1.00 97.19 320 LEU A C 1
ATOM 2386 O O . LEU A 1 320 ? 6.601 -2.476 -22.404 1.00 97.19 320 LEU A O 1
ATOM 2390 N N . ASN A 1 321 ? 4.521 -3.036 -21.781 1.00 96.12 321 ASN A N 1
ATOM 2391 C CA . ASN A 1 321 ? 4.699 -4.468 -22.015 1.00 96.12 321 ASN A CA 1
ATOM 2392 C C . ASN A 1 321 ? 4.848 -4.796 -23.503 1.00 96.12 321 ASN A C 1
ATOM 2394 O O . ASN A 1 321 ? 5.621 -5.684 -23.860 1.00 96.12 321 ASN A O 1
ATOM 2398 N N . GLY A 1 322 ? 4.140 -4.080 -24.381 1.00 95.81 322 GLY A N 1
ATOM 2399 C CA . GLY A 1 322 ? 4.304 -4.213 -25.826 1.00 95.81 322 GLY A CA 1
ATOM 2400 C C . GLY A 1 322 ? 5.720 -3.857 -26.277 1.00 95.81 322 GLY A C 1
ATOM 2401 O O . GLY A 1 322 ? 6.310 -4.593 -27.066 1.00 95.81 322 GLY A O 1
ATOM 2402 N N . ALA A 1 323 ? 6.294 -2.780 -25.740 1.00 96.19 323 ALA A N 1
ATOM 2403 C CA . ALA A 1 323 ? 7.649 -2.348 -26.062 1.00 96.19 323 ALA A CA 1
ATOM 2404 C C . ALA A 1 323 ? 8.713 -3.362 -25.664 1.00 96.19 323 ALA A C 1
ATOM 2406 O O . ALA A 1 323 ? 9.584 -3.670 -26.479 1.00 96.19 323 ALA A O 1
ATOM 2407 N N . GLU A 1 324 ? 8.625 -3.902 -24.450 1.00 95.88 324 GLU A N 1
ATOM 2408 C CA . GLU A 1 324 ? 9.603 -4.882 -23.990 1.00 95.88 324 GLU A CA 1
ATOM 2409 C C . GLU A 1 324 ? 9.362 -6.266 -24.598 1.00 95.88 324 GLU A C 1
ATOM 2411 O O . GLU A 1 324 ? 10.218 -6.814 -25.291 1.00 95.88 324 GLU A O 1
ATOM 2416 N N . PHE A 1 325 ? 8.187 -6.841 -24.343 1.00 95.38 325 PHE A N 1
ATOM 2417 C CA . PHE A 1 325 ? 7.926 -8.265 -24.561 1.00 95.38 325 PHE A CA 1
ATOM 2418 C C . PHE A 1 325 ? 7.211 -8.555 -25.885 1.00 95.38 325 PHE A C 1
ATOM 2420 O O . PHE A 1 325 ? 7.157 -9.707 -26.324 1.00 95.38 325 PHE A O 1
ATOM 2427 N N . GLY A 1 326 ? 6.627 -7.530 -26.510 1.00 93.31 326 GLY A N 1
ATOM 2428 C CA . GLY A 1 326 ? 5.970 -7.609 -27.818 1.00 93.31 326 GLY A CA 1
ATOM 2429 C C . GLY A 1 326 ? 6.799 -7.038 -28.970 1.00 93.31 326 GLY A C 1
ATOM 2430 O O . GLY A 1 326 ? 6.402 -7.192 -30.125 1.00 93.31 326 GLY A O 1
ATOM 2431 N N . HIS A 1 327 ? 7.927 -6.385 -28.671 1.00 88.25 327 HIS A N 1
ATOM 2432 C CA . HIS A 1 327 ? 8.762 -5.649 -29.625 1.00 88.25 327 HIS A CA 1
ATOM 2433 C C . HIS A 1 327 ? 7.979 -4.629 -30.473 1.00 88.25 327 HIS A C 1
ATOM 2435 O O . HIS A 1 327 ? 8.265 -4.427 -31.656 1.00 88.25 327 HIS A O 1
ATOM 2441 N N . THR A 1 328 ? 6.971 -3.989 -29.875 1.00 94.56 328 THR A N 1
ATOM 2442 C CA . THR A 1 328 ? 6.181 -2.931 -30.513 1.00 94.56 328 THR A CA 1
ATOM 2443 C C . THR A 1 328 ? 6.665 -1.560 -30.062 1.00 94.56 328 THR A C 1
ATOM 2445 O O . THR A 1 328 ? 6.677 -1.290 -28.867 1.00 94.56 328 THR A O 1
ATOM 2448 N N . GLY A 1 329 ? 6.996 -0.669 -30.995 1.00 95.56 329 GLY A N 1
ATOM 2449 C CA . GLY A 1 329 ? 7.451 0.676 -30.635 1.00 95.56 329 GLY A CA 1
ATOM 2450 C C . GLY A 1 329 ? 6.422 1.488 -29.842 1.00 95.56 329 GLY A C 1
ATOM 2451 O O . GLY A 1 329 ? 5.213 1.321 -30.022 1.00 95.56 329 GLY A O 1
ATOM 2452 N N . ILE A 1 330 ? 6.904 2.400 -28.994 1.00 97.81 330 ILE A N 1
ATOM 2453 C CA . ILE A 1 330 ? 6.060 3.371 -28.283 1.00 97.81 330 ILE A CA 1
ATOM 2454 C C . ILE A 1 330 ? 5.957 4.644 -29.121 1.00 97.81 330 ILE A C 1
ATOM 2456 O O . ILE A 1 330 ? 6.957 5.317 -29.359 1.00 97.81 330 ILE A O 1
ATOM 2460 N N . ASP A 1 331 ? 4.740 5.013 -29.530 1.00 97.69 331 ASP A N 1
ATOM 2461 C CA . ASP A 1 331 ? 4.482 6.324 -30.130 1.00 97.69 331 ASP A CA 1
ATOM 2462 C C . ASP A 1 331 ? 4.660 7.426 -29.061 1.00 97.69 331 ASP A C 1
ATOM 2464 O O . ASP A 1 331 ? 3.911 7.449 -28.073 1.00 97.69 331 ASP A O 1
ATOM 2468 N N . PRO A 1 332 ? 5.605 8.374 -29.235 1.00 97.31 332 PRO A N 1
ATOM 2469 C CA . PRO A 1 332 ? 5.858 9.416 -28.243 1.00 97.31 332 PRO A CA 1
ATOM 2470 C C . PRO A 1 332 ? 4.649 10.319 -27.970 1.00 97.31 332 PRO A C 1
ATOM 2472 O O . PRO A 1 332 ? 4.456 10.762 -26.838 1.00 97.31 332 PRO A O 1
ATOM 2475 N N . SER A 1 333 ? 3.822 10.590 -28.984 1.00 98.31 333 SER A N 1
ATOM 2476 C CA . SER A 1 333 ? 2.621 11.417 -28.840 1.00 98.31 333 SER A CA 1
ATOM 2477 C C . SER A 1 333 ? 1.547 10.703 -28.020 1.00 98.31 333 SER A C 1
ATOM 2479 O O . SER A 1 333 ? 0.904 11.316 -27.163 1.00 98.31 333 SER A O 1
ATOM 2481 N N . GLN A 1 334 ? 1.410 9.389 -28.217 1.00 98.50 334 GLN A N 1
ATOM 2482 C CA . GLN A 1 334 ? 0.505 8.558 -27.435 1.00 98.50 334 GLN A CA 1
ATOM 2483 C C . GLN A 1 334 ? 0.964 8.465 -25.977 1.00 98.50 334 GLN A C 1
ATOM 2485 O O . GLN A 1 334 ? 0.138 8.641 -25.080 1.00 98.50 334 GLN A O 1
ATOM 2490 N N . ALA A 1 335 ? 2.262 8.249 -25.741 1.00 98.62 335 ALA A N 1
ATOM 2491 C CA . ALA A 1 335 ? 2.834 8.231 -24.397 1.00 98.62 335 ALA A CA 1
ATOM 2492 C C . ALA A 1 335 ? 2.580 9.560 -23.671 1.00 98.62 335 ALA A C 1
ATOM 2494 O O . ALA A 1 335 ? 2.008 9.558 -22.587 1.00 98.62 335 ALA A O 1
ATOM 2495 N N . SER A 1 336 ? 2.879 10.704 -24.302 1.00 98.69 336 SER A N 1
ATOM 2496 C CA . SER A 1 336 ? 2.595 12.025 -23.719 1.00 98.69 336 SER A CA 1
ATOM 2497 C C . SER A 1 336 ? 1.107 12.259 -23.442 1.00 98.69 336 SER A C 1
ATOM 2499 O O . SER A 1 336 ? 0.757 12.824 -22.405 1.00 98.69 336 SER A O 1
ATOM 2501 N N . SER A 1 337 ? 0.216 11.813 -24.334 1.00 98.81 337 SER A N 1
ATOM 2502 C CA . SER A 1 337 ? -1.229 11.920 -24.110 1.00 98.81 337 SER A CA 1
ATOM 2503 C C . SER A 1 337 ? -1.687 11.095 -22.908 1.00 98.81 337 SER A C 1
ATOM 2505 O O . SER A 1 337 ? -2.538 11.564 -22.152 1.00 98.81 337 SER A O 1
ATOM 2507 N N . LEU A 1 338 ? -1.143 9.889 -22.725 1.00 98.88 338 LEU A N 1
ATOM 2508 C CA . LEU A 1 338 ? -1.452 9.046 -21.573 1.00 98.88 338 LEU A CA 1
ATOM 2509 C C . LEU A 1 338 ? -0.879 9.631 -20.286 1.00 98.88 338 LEU A C 1
ATOM 2511 O O . LEU A 1 338 ? -1.614 9.690 -19.306 1.00 98.88 338 LEU A O 1
ATOM 2515 N N . THR A 1 339 ? 0.362 10.129 -20.291 1.00 98.94 339 THR A N 1
ATOM 2516 C CA . THR A 1 339 ? 0.950 10.848 -19.148 1.00 98.94 339 THR A CA 1
ATOM 2517 C C . THR A 1 339 ? 0.020 11.965 -18.683 1.00 98.94 339 THR A C 1
ATOM 2519 O O . THR A 1 339 ? -0.385 11.980 -17.524 1.00 98.94 339 THR A O 1
ATOM 2522 N N . GLY A 1 340 ? -0.410 12.839 -19.601 1.00 98.88 340 GLY A N 1
ATOM 2523 C CA . GLY A 1 340 ? -1.331 13.926 -19.272 1.00 98.88 340 GLY A CA 1
ATOM 2524 C C . GLY A 1 340 ? -2.687 13.432 -18.759 1.00 98.88 340 GLY A C 1
ATOM 2525 O O . GLY A 1 340 ? -3.235 14.016 -17.831 1.00 98.88 340 GLY A O 1
ATOM 2526 N N . ALA A 1 341 ? -3.230 12.343 -19.313 1.00 98.94 341 ALA A N 1
ATOM 2527 C CA . ALA A 1 341 ? -4.471 11.750 -18.814 1.00 98.94 341 ALA A CA 1
ATOM 2528 C C . ALA A 1 341 ? -4.313 11.190 -17.390 1.00 98.94 341 ALA A C 1
ATOM 2530 O O . ALA A 1 341 ? -5.180 11.414 -16.549 1.00 98.94 341 ALA A O 1
ATOM 2531 N N . GLY A 1 342 ? -3.198 10.517 -17.103 1.00 98.88 342 GLY A N 1
ATOM 2532 C CA . GLY A 1 342 ? -2.889 9.992 -15.775 1.00 98.88 342 GLY A CA 1
ATOM 2533 C C . GLY A 1 342 ? -2.717 11.096 -14.732 1.00 98.88 342 GLY A C 1
ATOM 2534 O O . GLY A 1 342 ? -3.306 11.022 -13.659 1.00 98.88 342 GLY A O 1
ATOM 2535 N N . GLU A 1 343 ? -2.022 12.181 -15.077 1.00 98.94 343 GLU A N 1
ATOM 2536 C CA . GLU A 1 343 ? -1.913 13.366 -14.215 1.00 98.94 343 GLU A CA 1
ATOM 2537 C C . GLU A 1 343 ? -3.280 13.986 -13.886 1.00 98.94 343 GLU A C 1
ATOM 2539 O O . GLU A 1 343 ? -3.470 14.527 -12.798 1.00 98.94 343 GLU A O 1
ATOM 2544 N N . GLN A 1 344 ? -4.254 13.912 -14.800 1.00 98.88 344 GLN A N 1
ATOM 2545 C CA . GLN A 1 344 ? -5.619 14.358 -14.507 1.00 98.88 344 GLN A CA 1
ATOM 2546 C C . GLN A 1 344 ? -6.343 13.420 -13.540 1.00 98.88 344 GLN A C 1
ATOM 2548 O O . GLN A 1 344 ? -7.105 13.903 -12.707 1.00 98.88 344 GLN A O 1
ATOM 2553 N N . VAL A 1 345 ? -6.102 12.106 -13.600 1.00 98.88 345 VAL A N 1
ATOM 2554 C CA . VAL A 1 345 ? -6.647 11.170 -12.602 1.00 98.88 345 VAL A CA 1
ATOM 2555 C C . VAL A 1 345 ? -6.072 11.470 -11.221 1.00 98.88 345 VAL A C 1
ATOM 2557 O O . VAL A 1 345 ? -6.845 11.577 -10.276 1.00 98.88 345 VAL A O 1
ATOM 2560 N N . LEU A 1 346 ? -4.759 11.705 -11.114 1.00 98.88 346 LEU A N 1
ATOM 2561 C CA . LEU A 1 346 ? -4.122 12.099 -9.850 1.00 98.88 346 LEU A CA 1
ATOM 2562 C C . LEU A 1 346 ? -4.733 13.387 -9.285 1.00 98.88 346 LEU A C 1
ATOM 2564 O O . LEU A 1 346 ? -5.124 13.429 -8.126 1.00 98.88 346 LEU A O 1
ATOM 2568 N N . LYS A 1 347 ? -4.934 14.415 -10.121 1.00 98.88 347 LYS A N 1
ATOM 2569 C CA . LYS A 1 347 ? -5.623 15.651 -9.702 1.00 98.88 347 LYS A CA 1
ATOM 2570 C C . LYS A 1 347 ? -7.054 15.410 -9.222 1.00 98.88 347 LYS A C 1
ATOM 2572 O O . LYS A 1 347 ? -7.505 16.085 -8.305 1.00 98.88 347 LYS A O 1
ATOM 2577 N N . ARG A 1 348 ? -7.782 14.473 -9.839 1.00 98.69 348 ARG A N 1
ATOM 2578 C CA . ARG A 1 348 ? -9.130 14.095 -9.386 1.00 98.69 348 ARG A CA 1
ATOM 2579 C C . ARG A 1 348 ? -9.096 13.338 -8.062 1.00 98.69 348 ARG A C 1
ATOM 2581 O O . ARG A 1 348 ? -10.022 13.524 -7.285 1.00 98.69 348 ARG A O 1
ATOM 2588 N N . ALA A 1 349 ? -8.074 12.520 -7.810 1.00 98.81 349 ALA A N 1
ATOM 2589 C CA . ALA A 1 349 ? -7.891 11.848 -6.525 1.00 98.81 349 ALA A CA 1
A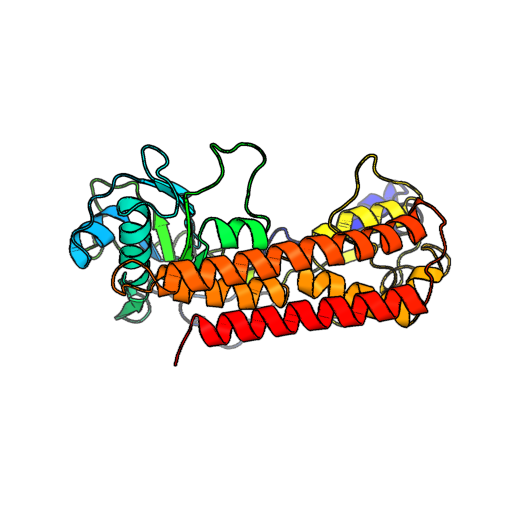TOM 2590 C C . ALA A 1 349 ? -7.692 12.879 -5.400 1.00 98.81 349 ALA A C 1
ATOM 2592 O O . ALA A 1 349 ? -8.470 12.865 -4.455 1.00 98.81 349 ALA A O 1
ATOM 2593 N N . ILE A 1 350 ? -6.794 13.856 -5.590 1.00 98.75 350 ILE A N 1
ATOM 2594 C CA . ILE A 1 350 ? -6.597 14.987 -4.656 1.00 98.75 350 ILE A CA 1
ATOM 2595 C C . ILE A 1 350 ? -7.914 15.744 -4.421 1.00 98.75 350 ILE A C 1
ATOM 2597 O O . ILE A 1 350 ? -8.331 15.963 -3.294 1.00 98.75 350 ILE A O 1
ATOM 2601 N N . ALA A 1 351 ? -8.633 16.110 -5.487 1.00 98.44 351 ALA A N 1
ATOM 2602 C CA . ALA A 1 351 ? -9.906 16.818 -5.332 1.00 98.44 351 ALA A CA 1
ATOM 2603 C C . ALA A 1 351 ? -10.988 15.972 -4.626 1.00 98.44 351 ALA A C 1
ATOM 2605 O O . ALA A 1 351 ? -11.886 16.523 -3.993 1.00 98.44 351 ALA A O 1
ATOM 2606 N N . THR A 1 352 ? -10.927 14.641 -4.759 1.00 98.50 352 THR A N 1
ATOM 2607 C CA . THR A 1 352 ? -11.835 13.715 -4.064 1.00 98.50 352 THR A CA 1
ATOM 2608 C C . THR A 1 352 ? -11.497 13.654 -2.578 1.00 98.50 352 THR A C 1
ATOM 2610 O O . THR A 1 352 ? -12.409 13.696 -1.759 1.00 98.50 352 THR A O 1
ATOM 2613 N N . GLU A 1 353 ? -10.211 13.605 -2.231 1.00 98.25 353 GLU A N 1
ATOM 2614 C CA . GLU A 1 353 ? -9.727 13.742 -0.856 1.00 98.25 353 GLU A CA 1
ATOM 2615 C C . GLU A 1 353 ? -10.232 15.043 -0.234 1.00 98.25 353 GLU A C 1
ATOM 2617 O O . GLU A 1 353 ? -11.026 14.978 0.698 1.00 98.25 353 GLU A O 1
ATOM 2622 N N . GLU A 1 354 ? -9.891 16.198 -0.814 1.00 97.38 354 GLU A N 1
ATOM 2623 C CA . GLU A 1 354 ? -10.300 17.523 -0.320 1.00 97.38 354 GLU A CA 1
ATOM 2624 C C . GLU A 1 354 ? -11.820 17.638 -0.106 1.00 97.38 354 GLU A C 1
ATOM 2626 O O . GLU A 1 354 ? -12.288 18.334 0.797 1.00 97.38 354 GLU A O 1
ATOM 2631 N N . PHE A 1 355 ? -12.608 16.964 -0.947 1.00 97.25 355 PHE A N 1
ATOM 2632 C CA . PHE A 1 355 ? -14.060 16.916 -0.823 1.00 97.25 355 PHE A CA 1
ATOM 2633 C C . PHE A 1 355 ? -14.536 16.024 0.336 1.00 97.25 355 PHE A C 1
ATOM 2635 O O . PHE A 1 355 ? -15.501 16.370 1.019 1.00 97.25 355 PHE A O 1
ATOM 2642 N N . CYS A 1 356 ? -13.896 14.873 0.539 1.00 97.19 356 CYS A N 1
ATOM 2643 C CA . CYS A 1 356 ? -14.300 13.856 1.511 1.00 97.19 356 CYS A CA 1
ATOM 2644 C C . CYS A 1 356 ? -13.748 14.083 2.921 1.00 97.19 356 CYS A C 1
ATOM 2646 O O . CYS A 1 356 ? -14.279 13.511 3.873 1.00 97.19 356 CYS A O 1
ATOM 2648 N N . THR A 1 357 ? -12.725 14.924 3.070 1.00 92.19 357 THR A N 1
ATOM 2649 C CA . THR A 1 357 ? -12.100 15.282 4.352 1.00 92.19 357 THR A CA 1
ATOM 2650 C C . THR A 1 357 ? -12.195 16.793 4.629 1.00 92.19 357 THR A C 1
ATOM 2652 O O . THR A 1 357 ? -11.175 17.469 4.772 1.00 92.19 357 THR A O 1
ATOM 2655 N N . PRO A 1 358 ? -13.408 17.383 4.710 1.00 65.19 358 PRO A N 1
ATOM 2656 C CA . PRO A 1 358 ? -13.538 18.816 4.959 1.00 65.19 358 PRO A CA 1
ATOM 2657 C C . PRO A 1 358 ? -12.929 19.196 6.321 1.00 65.19 358 PRO A C 1
ATOM 2659 O O . PRO A 1 358 ? -13.169 18.521 7.322 1.00 65.19 358 PRO A O 1
ATOM 2662 N N . ALA A 1 359 ? -12.130 20.267 6.304 1.00 52.44 359 ALA A N 1
ATOM 2663 C CA . ALA A 1 359 ? -11.263 20.742 7.389 1.00 52.44 359 ALA A CA 1
ATOM 2664 C C . ALA A 1 359 ? -11.936 20.994 8.748 1.00 52.44 359 ALA A C 1
ATOM 2666 O O . ALA A 1 359 ? -13.112 21.434 8.771 1.00 52.44 359 ALA A O 1
#

Sequence (359 aa):
AFFARLARDGITKRNTLFLFTADEGDHFVGAKPTNPGCDGVSVACSYDPAKIGEIDADLAPLLKAEQGNSTPFAVHDDSAPAFYIDGNPAPDSQLTRQLERDSANLTAWNPLIARNVSLMRYLAGSTELRLLHMVTGDPRRTPSFVMFADPNYYLDASSSSCPSGAVQPGCVAQFPGDAYNHGDVYPEINRTWLGLVGPGVSNLGETGAVWSDHADDRPTLMALLGLRDDYVPQGRVLSEVLAPGVASPDLRSPQALAMERVYKQLEAPVGQLGIETLMASTGALAAGDPGDATYGQCNAQLSSVGNQRDAIASRMQALLNGAEFGHTGIDPSQASSLTGAGEQVLKRAIATEEFCTPA